Protein AF-A0A9W7FCL6-F1 (afdb_monomer)

Mean predicted aligned error: 4.55 Å

InterPro domains:
  IPR019356 Menorin-like domain [PF10223] (1-180)
  IPR019356 Menorin-like domain [PTHR21184] (1-180)

Radius of gyration: 18.17 Å; Cα contacts (8 Å, |Δi|>4): 374; chains: 1; bounding box: 42×35×47 Å

Solvent-accessible surface area (backbone atoms only — not comparable to full-atom values): 12523 Å² total; per-residue (Å²): 86,49,60,81,91,46,81,72,47,93,51,51,64,70,59,51,53,54,48,42,58,74,75,40,52,70,51,66,46,76,46,78,51,71,50,63,86,55,49,56,62,50,53,61,50,43,73,79,53,73,64,52,101,66,20,58,45,31,50,27,35,26,34,36,47,24,27,40,27,68,94,43,82,33,57,26,61,46,68,62,50,50,56,52,51,67,72,45,80,84,23,54,25,38,28,49,24,45,31,60,34,85,63,39,44,69,50,83,61,15,44,71,48,63,69,56,42,50,55,52,51,51,52,37,60,78,62,44,36,76,82,59,34,64,41,44,30,40,42,41,51,41,91,44,43,73,81,33,49,81,53,54,46,51,47,58,75,72,36,73,88,36,30,41,35,31,28,52,59,90,89,51,75,37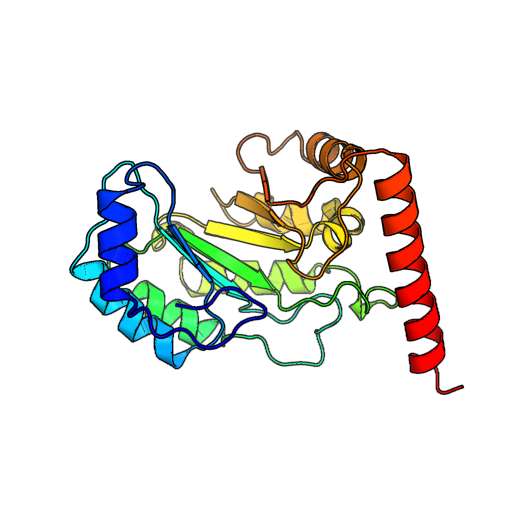,39,41,62,65,58,54,52,51,51,50,62,76,45,50,95,46,67,90,33,63,47,77,56,58,53,62,35,95,41,70,68,58,8,52,52,36,53,51,49,50,53,48,48,16,51,52,44,45,50,56,72,70,71,112

pLDDT: mean 91.9, std 8.4, range [44.5, 98.81]

Structure (mmCIF, N/CA/C/O backbone):
data_AF-A0A9W7FCL6-F1
#
_entry.id   AF-A0A9W7FCL6-F1
#
loop_
_atom_site.group_PDB
_atom_site.id
_atom_site.type_symbol
_atom_site.label_atom_id
_atom_site.label_alt_id
_atom_site.label_comp_id
_atom_site.label_asym_id
_atom_site.label_entity_id
_atom_site.label_seq_id
_atom_site.pdbx_PDB_ins_code
_atom_site.Cartn_x
_atom_site.Cartn_y
_atom_site.Cartn_z
_atom_site.occupancy
_atom_site.B_iso_or_equiv
_atom_site.auth_seq_id
_atom_site.auth_comp_id
_atom_site.auth_asym_id
_atom_site.auth_atom_id
_atom_site.pdbx_PDB_model_num
ATOM 1 N N . MET A 1 1 ? 11.161 -3.085 18.218 1.00 80.88 1 MET A N 1
ATOM 2 C CA . MET A 1 1 ? 10.602 -2.263 17.113 1.00 80.88 1 MET A CA 1
ATOM 3 C C . MET A 1 1 ? 11.733 -1.787 16.214 1.00 80.88 1 MET A C 1
ATOM 5 O O . MET A 1 1 ? 12.432 -0.854 16.594 1.00 80.88 1 MET A O 1
ATOM 9 N N . ALA A 1 2 ? 11.980 -2.457 15.090 1.00 76.88 2 ALA A N 1
ATOM 10 C CA . ALA A 1 2 ? 13.090 -2.130 14.193 1.00 76.88 2 ALA A CA 1
ATOM 11 C C . ALA A 1 2 ? 12.580 -1.455 12.910 1.00 76.88 2 ALA A C 1
ATOM 13 O O . ALA A 1 2 ? 11.464 -1.730 12.475 1.00 76.88 2 ALA A O 1
ATOM 14 N N . HIS A 1 3 ? 13.385 -0.569 12.321 1.00 68.69 3 HIS A N 1
ATOM 15 C CA . HIS A 1 3 ? 13.098 0.016 11.012 1.00 68.69 3 HIS A CA 1
ATOM 16 C C . HIS A 1 3 ? 14.005 -0.640 9.964 1.00 68.69 3 HIS A C 1
ATOM 18 O O . HIS A 1 3 ? 15.222 -0.691 10.185 1.00 68.69 3 HIS A O 1
ATOM 24 N N . PRO A 1 4 ? 13.471 -1.084 8.812 1.00 63.12 4 PRO A N 1
ATOM 25 C CA . PRO A 1 4 ? 14.286 -1.656 7.750 1.00 63.12 4 PRO A CA 1
ATOM 26 C C . PRO A 1 4 ? 15.488 -0.764 7.379 1.00 63.12 4 PRO A C 1
ATOM 28 O O . PRO A 1 4 ? 15.356 0.463 7.334 1.00 63.12 4 PRO A O 1
ATOM 31 N N . PRO A 1 5 ? 16.672 -1.347 7.112 1.00 70.50 5 PRO A N 1
ATOM 32 C CA . PRO A 1 5 ? 16.951 -2.783 6.998 1.00 70.50 5 PRO A CA 1
ATOM 33 C C . PRO A 1 5 ? 17.238 -3.492 8.337 1.00 70.50 5 PRO A C 1
ATOM 35 O O . PRO A 1 5 ? 17.515 -4.690 8.336 1.00 70.50 5 PRO A O 1
ATOM 38 N N . ILE A 1 6 ? 17.199 -2.781 9.468 1.00 77.81 6 ILE A N 1
ATOM 39 C CA . ILE A 1 6 ? 17.416 -3.369 10.795 1.00 77.81 6 ILE A CA 1
ATOM 40 C C . ILE A 1 6 ? 16.205 -4.246 11.135 1.00 77.81 6 ILE A C 1
ATOM 42 O O . ILE A 1 6 ? 15.064 -3.821 10.954 1.00 77.81 6 ILE A O 1
ATOM 46 N N . ARG A 1 7 ? 16.451 -5.471 11.613 1.00 76.75 7 ARG A N 1
ATOM 47 C CA . ARG A 1 7 ? 15.395 -6.446 11.948 1.00 76.75 7 ARG A CA 1
ATOM 48 C C . ARG A 1 7 ? 15.155 -6.585 13.449 1.00 76.75 7 ARG A C 1
ATOM 50 O O . ARG A 1 7 ? 14.033 -6.865 13.851 1.00 76.75 7 ARG A O 1
ATOM 57 N N . ASP A 1 8 ? 16.165 -6.275 14.257 1.00 77.94 8 ASP A N 1
ATOM 58 C CA . ASP A 1 8 ? 16.115 -6.433 15.708 1.00 77.94 8 ASP A CA 1
ATOM 59 C C . ASP A 1 8 ? 16.193 -5.085 16.422 1.00 77.94 8 ASP A C 1
ATOM 61 O O . ASP A 1 8 ? 16.865 -4.148 15.990 1.00 77.94 8 ASP A O 1
ATOM 65 N N . SER A 1 9 ? 15.465 -4.969 17.526 1.00 81.38 9 SER A N 1
ATOM 66 C CA . SER A 1 9 ? 15.479 -3.790 18.384 1.00 81.38 9 SER A CA 1
ATOM 67 C C . SER A 1 9 ? 15.009 -4.190 19.767 1.00 81.38 9 SER A C 1
ATOM 69 O O . SER A 1 9 ? 13.960 -4.821 19.903 1.00 81.38 9 SER A O 1
ATOM 71 N N . GLU A 1 10 ? 15.763 -3.773 20.780 1.00 85.19 10 GLU A N 1
ATOM 72 C CA . GLU A 1 10 ? 15.436 -4.024 22.183 1.00 85.19 10 GLU A CA 1
ATOM 73 C C . GLU A 1 10 ? 14.226 -3.213 22.662 1.00 85.19 10 GLU A C 1
ATOM 75 O O . GLU A 1 10 ? 13.720 -3.487 23.741 1.00 85.19 10 GLU A O 1
ATOM 80 N N . LEU A 1 11 ? 13.725 -2.252 21.867 1.00 86.38 11 LEU A N 1
ATOM 81 C CA . LEU A 1 11 ? 12.556 -1.446 22.218 1.00 86.38 11 LEU A CA 1
ATOM 82 C C . LEU A 1 11 ? 11.270 -2.291 22.133 1.00 86.38 11 LEU A C 1
ATOM 84 O O . LEU A 1 11 ? 10.832 -2.615 21.011 1.00 86.38 11 LEU A O 1
ATOM 88 N N . PRO A 1 12 ? 10.617 -2.605 23.270 1.00 89.88 12 PRO A N 1
ATOM 89 C CA . PRO A 1 12 ? 9.360 -3.338 23.278 1.00 89.88 12 PRO A CA 1
ATOM 90 C C . PRO A 1 12 ? 8.253 -2.526 22.604 1.00 89.88 12 PRO A C 1
ATOM 92 O O . PRO A 1 12 ? 8.206 -1.298 22.697 1.00 89.88 12 PRO A O 1
ATOM 95 N N . PHE A 1 13 ? 7.311 -3.211 21.953 1.00 91.06 13 PHE A N 1
ATOM 96 C CA . PHE A 1 13 ? 6.211 -2.539 21.257 1.00 91.06 13 PHE A CA 1
ATOM 97 C C . PHE A 1 13 ? 5.359 -1.668 22.195 1.00 91.06 13 PHE A C 1
ATOM 99 O O . PHE A 1 13 ? 4.996 -0.552 21.842 1.00 91.06 13 PHE A O 1
ATOM 106 N N . SER A 1 14 ? 5.096 -2.126 23.419 1.00 91.00 14 SER A N 1
ATOM 107 C CA . SER A 1 14 ? 4.334 -1.364 24.416 1.00 91.00 14 SER A CA 1
ATOM 108 C C . SER A 1 14 ? 5.016 -0.054 24.827 1.00 91.00 14 SER A C 1
ATOM 110 O O . SER A 1 14 ? 4.343 0.963 24.984 1.00 91.00 14 SER A O 1
ATOM 112 N N . GLU A 1 15 ? 6.342 -0.047 24.981 1.00 90.62 15 GLU A N 1
ATOM 113 C CA . GLU A 1 15 ? 7.106 1.168 25.290 1.00 90.62 15 GLU A CA 1
ATOM 114 C C . GLU A 1 15 ? 7.138 2.126 24.106 1.00 90.62 15 GLU A C 1
ATOM 116 O O . GLU A 1 15 ? 6.967 3.333 24.280 1.00 90.62 15 GLU A O 1
ATOM 121 N N . PHE A 1 16 ? 7.280 1.585 22.897 1.00 90.94 16 PHE A N 1
ATOM 122 C CA . PHE A 1 16 ? 7.183 2.367 21.675 1.00 90.94 16 PHE A CA 1
ATOM 123 C C . PHE A 1 16 ? 5.832 3.093 21.572 1.00 90.94 16 PHE A C 1
ATOM 125 O O . PHE A 1 16 ? 5.814 4.308 21.384 1.00 90.94 16 PHE A O 1
ATOM 132 N N . ILE A 1 17 ? 4.710 2.396 21.791 1.00 90.50 17 ILE A N 1
ATOM 133 C CA . ILE A 1 17 ? 3.373 3.012 21.754 1.00 90.50 17 ILE A CA 1
ATOM 134 C C . ILE A 1 17 ? 3.221 4.111 22.815 1.00 90.50 17 ILE A C 1
ATOM 136 O O . ILE A 1 17 ? 2.786 5.218 22.487 1.00 90.50 17 ILE A O 1
ATOM 140 N N . LYS A 1 18 ? 3.646 3.862 24.061 1.00 88.50 18 LYS A N 1
ATOM 141 C CA . LYS A 1 18 ? 3.643 4.885 25.127 1.00 88.50 18 LYS A CA 1
ATOM 142 C C . LYS A 1 18 ? 4.470 6.118 24.748 1.00 88.50 18 LYS A C 1
ATOM 144 O O . LYS A 1 18 ? 4.071 7.255 25.012 1.00 88.50 18 LYS A O 1
ATOM 149 N N . SER A 1 19 ? 5.623 5.907 24.116 1.00 88.81 19 SER A N 1
ATOM 150 C CA . SER A 1 19 ? 6.477 6.994 23.635 1.00 88.81 19 SER A CA 1
ATOM 151 C C . SER A 1 19 ? 5.783 7.803 22.536 1.00 88.81 19 SER A C 1
ATOM 153 O O . SER A 1 19 ? 5.741 9.030 22.613 1.00 88.81 19 SER A O 1
ATOM 155 N N . CYS A 1 20 ? 5.148 7.150 21.558 1.00 88.31 20 CYS A N 1
ATOM 156 C CA . CYS A 1 20 ? 4.384 7.833 20.511 1.00 88.31 20 CYS A CA 1
ATOM 157 C C . CYS A 1 20 ? 3.247 8.690 21.085 1.00 88.31 20 CYS A C 1
ATOM 159 O O . CYS A 1 20 ? 3.106 9.852 20.705 1.00 88.31 20 CYS A O 1
ATOM 161 N N . GLN A 1 21 ? 2.482 8.155 22.040 1.00 84.06 21 GLN A N 1
ATOM 162 C CA . GLN A 1 21 ? 1.379 8.878 22.682 1.00 84.06 21 GLN A CA 1
ATOM 163 C C . GLN A 1 21 ? 1.848 10.110 23.468 1.00 84.06 21 GLN A C 1
ATOM 165 O O . GLN A 1 21 ? 1.168 11.132 23.479 1.00 84.06 21 GLN A O 1
ATOM 170 N N . SER A 1 22 ? 3.015 10.040 24.110 1.00 85.62 22 SER A N 1
ATOM 171 C CA . SER A 1 22 ? 3.545 11.149 24.915 1.00 85.62 22 SER A CA 1
ATOM 172 C C . SER A 1 22 ? 4.285 12.206 24.091 1.00 85.62 22 SER A C 1
ATOM 174 O O . SER A 1 22 ? 4.176 13.396 24.376 1.00 85.62 22 SER A O 1
ATOM 176 N N . THR A 1 23 ? 5.023 11.798 23.057 1.00 85.81 23 THR A N 1
ATOM 177 C CA . THR A 1 23 ? 5.920 12.694 22.304 1.00 85.81 23 THR A CA 1
ATOM 178 C C . THR A 1 23 ? 5.325 13.200 20.995 1.00 85.81 23 THR A C 1
ATOM 180 O O . THR A 1 23 ? 5.641 14.303 20.550 1.00 85.81 23 THR A O 1
ATOM 183 N N . THR A 1 24 ? 4.466 12.408 20.352 1.00 82.88 24 THR A N 1
ATOM 184 C CA . THR A 1 24 ? 3.934 12.692 19.012 1.00 82.88 24 THR A CA 1
ATOM 185 C C . THR A 1 24 ? 2.434 12.376 18.884 1.00 82.88 24 THR A C 1
ATOM 187 O O . THR A 1 24 ? 2.017 11.792 17.885 1.00 82.88 24 THR A O 1
ATOM 190 N N . PRO A 1 25 ? 1.570 12.842 19.813 1.00 81.38 25 PRO A N 1
ATOM 191 C CA . PRO A 1 25 ? 0.145 12.472 19.863 1.00 81.38 25 PRO A CA 1
ATOM 192 C C . PRO A 1 25 ? -0.686 12.920 18.651 1.00 81.38 25 PRO A C 1
ATOM 194 O O . PRO A 1 25 ? -1.846 12.547 18.527 1.00 81.38 25 PRO A O 1
ATOM 197 N N . ARG A 1 26 ? -0.123 13.758 17.772 1.00 83.88 26 ARG A N 1
ATOM 198 C CA . ARG A 1 26 ? -0.770 14.242 16.541 1.00 83.88 26 ARG A CA 1
ATOM 199 C C . ARG A 1 26 ? -0.265 13.559 15.270 1.00 83.88 26 ARG A C 1
ATOM 201 O O . ARG A 1 26 ? -0.751 13.877 14.194 1.00 83.88 26 ARG A O 1
ATOM 208 N N . LYS A 1 27 ? 0.750 12.694 15.362 1.00 87.25 27 LYS A N 1
ATOM 209 C CA . LYS A 1 27 ? 1.271 11.969 14.199 1.00 87.25 27 LYS A CA 1
ATOM 210 C C . LYS A 1 27 ? 0.556 10.638 14.078 1.00 87.25 27 LYS A C 1
ATOM 212 O O . LYS A 1 27 ? 0.456 9.927 15.071 1.00 87.25 27 LYS A O 1
ATOM 217 N N . HIS A 1 28 ? 0.117 10.287 12.875 1.00 90.75 28 HIS A N 1
ATOM 218 C CA . HIS A 1 28 ? -0.395 8.949 12.599 1.00 90.75 28 HIS A CA 1
ATOM 219 C C . HIS A 1 28 ? 0.653 7.880 12.902 1.00 90.75 28 HIS A C 1
ATOM 221 O O . HIS A 1 28 ? 1.855 8.100 12.736 1.00 90.75 28 HIS A O 1
ATOM 227 N N . LEU A 1 29 ? 0.181 6.720 13.346 1.00 91.81 29 LEU A N 1
ATOM 228 C CA . LEU A 1 29 ? 1.018 5.568 13.625 1.00 91.81 29 LEU A CA 1
ATOM 229 C C . LEU A 1 29 ? 0.862 4.556 12.495 1.00 91.81 29 LEU A C 1
ATOM 231 O O . LEU A 1 29 ? -0.217 4.002 12.326 1.00 91.81 29 LEU A O 1
ATOM 235 N N . LYS A 1 30 ? 1.936 4.277 11.759 1.00 92.75 30 LYS A N 1
ATOM 236 C CA . LYS A 1 30 ? 1.957 3.215 10.750 1.00 92.75 30 LYS A CA 1
ATOM 237 C C . LYS A 1 30 ? 2.778 2.036 11.260 1.00 92.75 30 LYS A C 1
ATOM 239 O O . LYS A 1 30 ? 3.957 2.190 11.569 1.00 92.75 30 LYS A O 1
ATOM 244 N N . LEU A 1 31 ? 2.140 0.877 11.375 1.00 94.62 31 LEU A N 1
ATOM 245 C CA . LEU A 1 31 ? 2.757 -0.374 11.807 1.00 94.62 31 LEU A CA 1
ATOM 246 C C . LEU A 1 31 ? 2.993 -1.248 10.584 1.00 94.62 31 LEU A C 1
ATOM 248 O O . LEU A 1 31 ? 2.045 -1.792 10.032 1.00 94.62 31 LEU A O 1
ATOM 252 N N . ASP A 1 32 ? 4.246 -1.339 10.148 1.00 94.44 32 ASP A N 1
ATOM 253 C CA . ASP A 1 32 ? 4.652 -2.128 8.985 1.00 94.44 32 ASP A CA 1
ATOM 254 C C . ASP A 1 32 ? 5.010 -3.561 9.400 1.00 94.44 32 ASP A C 1
ATOM 256 O O . ASP A 1 32 ? 6.107 -3.834 9.892 1.00 94.44 32 ASP A O 1
ATOM 260 N N . PHE A 1 33 ? 4.055 -4.476 9.252 1.00 95.62 33 PHE A N 1
ATOM 261 C CA . PHE A 1 33 ? 4.213 -5.878 9.612 1.00 95.62 33 PHE A CA 1
ATOM 262 C C . PHE A 1 33 ? 4.959 -6.636 8.519 1.00 95.62 33 PHE A C 1
ATOM 264 O O . PHE A 1 33 ? 4.545 -6.676 7.361 1.00 95.62 33 PHE A O 1
ATOM 271 N N . LYS A 1 34 ? 6.058 -7.279 8.918 1.00 92.06 34 LYS A N 1
ATOM 272 C CA . LYS A 1 34 ? 6.840 -8.179 8.059 1.00 92.06 34 LYS A CA 1
ATOM 273 C C . LYS A 1 34 ? 6.721 -9.651 8.449 1.00 92.06 34 LYS A C 1
ATOM 275 O O . LYS A 1 34 ? 7.228 -10.512 7.742 1.00 92.06 34 LYS A O 1
ATOM 280 N N . GLU A 1 35 ? 6.060 -9.932 9.570 1.00 92.44 35 GLU A N 1
ATOM 281 C CA . GLU A 1 35 ? 5.884 -11.276 10.109 1.00 92.44 35 GLU A CA 1
ATOM 282 C C . GLU A 1 35 ? 4.474 -11.408 10.681 1.00 92.44 35 GLU A C 1
ATOM 284 O O . GLU A 1 35 ? 4.041 -10.621 11.520 1.00 92.44 35 GLU A O 1
ATOM 289 N N . LEU A 1 36 ? 3.740 -12.417 10.226 1.00 94.75 36 LEU A N 1
ATOM 290 C CA . LEU A 1 36 ? 2.355 -12.621 10.635 1.00 94.75 36 LEU A CA 1
ATOM 291 C C . LEU A 1 36 ? 2.180 -12.943 12.140 1.00 94.75 36 LEU A C 1
ATOM 293 O O . LEU A 1 36 ? 1.260 -12.392 12.749 1.00 94.75 36 LEU A O 1
ATOM 297 N N . PRO A 1 37 ? 3.050 -13.748 12.795 1.00 95.50 37 PRO A N 1
ATOM 298 C CA . PRO A 1 37 ? 2.871 -14.104 14.207 1.00 95.50 37 PRO A CA 1
ATOM 299 C C . PRO A 1 37 ? 2.894 -12.921 15.184 1.00 95.50 37 PRO A C 1
ATOM 301 O O . PRO A 1 37 ? 2.401 -13.053 16.304 1.00 95.50 37 PRO A O 1
ATOM 304 N N . VAL A 1 38 ? 3.447 -11.768 14.788 1.00 94.44 38 VAL A N 1
ATOM 305 C CA . VAL A 1 38 ? 3.506 -10.577 15.652 1.00 94.44 38 VAL A CA 1
ATOM 306 C C . VAL A 1 38 ? 2.276 -9.675 15.532 1.00 94.44 38 VAL A C 1
ATOM 308 O O . VAL A 1 38 ? 2.071 -8.826 16.399 1.00 94.44 38 VAL A O 1
ATOM 311 N N . VAL A 1 39 ? 1.423 -9.876 14.519 1.00 95.94 39 VAL A N 1
ATOM 312 C CA . VAL A 1 39 ? 0.250 -9.022 14.266 1.00 95.94 39 VAL A CA 1
ATOM 313 C C . VAL A 1 39 ? -0.720 -9.073 15.444 1.00 95.94 39 VAL A C 1
ATOM 315 O O . VAL A 1 39 ? -1.001 -8.047 16.059 1.00 95.94 39 VAL A O 1
ATOM 318 N N . GLU A 1 40 ? -1.189 -10.264 15.822 1.00 96.38 40 GLU A N 1
ATOM 319 C CA . GLU A 1 40 ? -2.161 -10.413 16.911 1.00 96.38 40 GLU A CA 1
ATOM 320 C C . GLU A 1 40 ? -1.633 -9.912 18.275 1.00 96.38 40 GLU A C 1
ATOM 322 O O . GLU A 1 40 ? -2.351 -9.161 18.944 1.00 96.38 40 GLU A O 1
ATOM 327 N N . PRO A 1 41 ? -0.395 -10.241 18.704 1.00 95.12 41 PRO A N 1
ATOM 328 C CA . PRO A 1 41 ? 0.203 -9.643 19.897 1.00 95.12 41 PRO A CA 1
ATOM 329 C C . PRO A 1 41 ? 0.224 -8.108 19.878 1.00 95.12 41 PRO A C 1
ATOM 331 O O . PRO A 1 41 ? -0.117 -7.481 20.884 1.00 95.12 41 PRO A O 1
ATOM 334 N N . CYS A 1 42 ? 0.575 -7.490 18.746 1.00 94.88 42 CYS A N 1
ATOM 335 C CA . CYS A 1 42 ? 0.560 -6.035 18.602 1.00 94.88 42 CYS A CA 1
ATOM 336 C C . CYS A 1 42 ? -0.859 -5.463 18.729 1.00 94.88 42 CYS A C 1
ATOM 338 O O . CYS A 1 42 ? -1.053 -4.4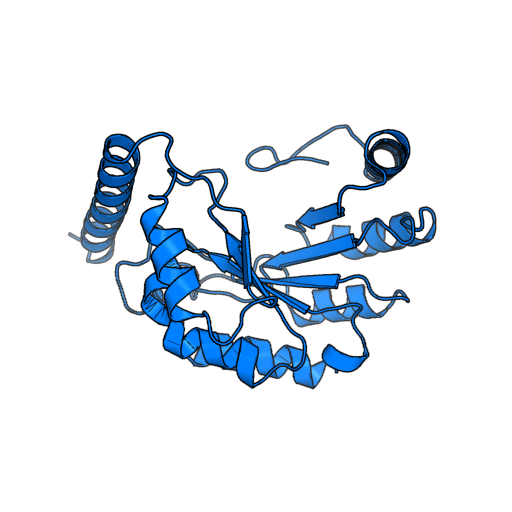93 19.462 1.00 94.88 42 CYS A O 1
ATOM 340 N N . LEU A 1 43 ? -1.863 -6.077 18.097 1.00 94.44 43 LEU A N 1
ATOM 341 C CA . LEU A 1 43 ? -3.256 -5.626 18.208 1.00 94.44 43 LEU A CA 1
ATOM 342 C C . LEU A 1 43 ? -3.782 -5.718 19.647 1.00 94.44 43 LEU A C 1
ATOM 344 O O . LEU A 1 43 ? -4.395 -4.768 20.131 1.00 94.44 43 LEU A O 1
ATOM 348 N N . LYS A 1 44 ? -3.468 -6.797 20.379 1.00 93.62 44 LYS A N 1
ATOM 349 C CA . LYS A 1 44 ? -3.809 -6.925 21.810 1.00 93.62 44 LYS A CA 1
ATOM 350 C C . LYS A 1 44 ? -3.188 -5.817 22.657 1.00 93.62 44 LYS A C 1
ATOM 352 O O . LYS A 1 44 ? -3.817 -5.324 23.590 1.00 93.62 44 LYS A O 1
ATOM 357 N N . ILE A 1 45 ? -1.955 -5.419 22.348 1.00 92.69 45 ILE A N 1
ATOM 358 C CA . ILE A 1 45 ? -1.306 -4.302 23.037 1.00 92.69 45 ILE A CA 1
ATOM 359 C C . ILE A 1 45 ? -2.034 -2.998 22.707 1.00 92.69 45 ILE A C 1
ATOM 361 O O . ILE A 1 45 ? -2.388 -2.283 23.638 1.00 92.69 45 ILE A O 1
ATOM 365 N N . LEU A 1 46 ? -2.331 -2.716 21.434 1.00 91.31 46 LEU A N 1
ATOM 366 C CA . LEU A 1 46 ? -3.025 -1.490 21.014 1.00 91.31 46 LEU A CA 1
ATOM 367 C C . LEU A 1 46 ? -4.387 -1.298 21.693 1.00 91.31 46 LEU A C 1
ATOM 369 O O . LEU A 1 46 ? -4.734 -0.167 22.017 1.00 91.31 46 LEU A O 1
ATOM 373 N N . GLN A 1 47 ? -5.118 -2.377 21.990 1.00 88.56 47 GLN A N 1
ATOM 374 C CA . GLN A 1 47 ? -6.380 -2.305 22.745 1.00 88.56 47 GLN A CA 1
ATOM 375 C C . GLN A 1 47 ? -6.217 -1.660 24.135 1.00 88.56 47 GLN A C 1
ATOM 377 O O . GLN A 1 47 ? -7.138 -1.023 24.635 1.00 88.56 47 GLN A O 1
ATOM 382 N N . ASN A 1 48 ? -5.035 -1.777 24.748 1.00 87.25 48 ASN A N 1
ATOM 383 C CA . ASN A 1 48 ? -4.725 -1.157 26.040 1.00 87.25 48 ASN A CA 1
ATOM 384 C C . ASN A 1 48 ? -4.191 0.281 25.914 1.00 87.25 48 ASN A C 1
ATOM 386 O O . ASN A 1 48 ? -3.995 0.953 26.925 1.00 87.25 48 ASN A O 1
ATOM 390 N N . TYR A 1 49 ? -3.931 0.746 24.692 1.00 82.12 49 TYR A N 1
ATOM 391 C CA . TYR A 1 49 ? -3.385 2.068 24.394 1.00 82.12 49 TYR A CA 1
ATOM 392 C C . TYR A 1 49 ? -4.199 2.704 23.263 1.00 82.12 49 TYR A C 1
ATOM 394 O O . TYR A 1 49 ? -3.666 2.885 22.163 1.00 82.12 49 TYR A O 1
ATOM 402 N N . PRO A 1 50 ? -5.483 3.036 23.506 1.00 73.81 50 PRO A N 1
ATOM 403 C CA . PRO A 1 50 ? -6.315 3.642 22.480 1.00 73.81 50 PRO A CA 1
ATOM 404 C C . PRO A 1 50 ? -5.633 4.911 21.971 1.00 73.81 50 PRO A C 1
ATOM 406 O O . PRO A 1 50 ? -5.157 5.745 22.750 1.00 73.81 50 PRO A O 1
ATOM 409 N N . ALA A 1 51 ? -5.517 5.020 20.651 1.00 70.69 51 ALA A N 1
ATOM 410 C CA . ALA A 1 51 ? -5.000 6.229 20.043 1.00 70.69 51 ALA A CA 1
ATOM 411 C C . ALA A 1 51 ? -5.956 7.392 20.344 1.00 70.69 51 ALA A C 1
ATOM 413 O O . ALA A 1 51 ? -7.159 7.190 20.504 1.00 70.69 51 ALA A O 1
ATOM 414 N N . SER A 1 52 ? -5.426 8.613 20.451 1.00 70.44 52 SER A N 1
ATOM 415 C CA . SER A 1 52 ? -6.301 9.786 20.560 1.00 70.44 52 SER A CA 1
ATOM 416 C C . SER A 1 52 ? -7.146 9.928 19.292 1.00 70.44 52 SER A C 1
ATOM 418 O O . SER A 1 52 ? -6.695 9.518 18.222 1.00 70.44 52 SER A O 1
ATOM 420 N N . ASP A 1 53 ? -8.290 10.612 19.366 1.00 69.19 53 ASP A N 1
ATOM 421 C CA . ASP A 1 53 ? -9.162 10.877 18.204 1.00 69.19 53 ASP A CA 1
ATOM 422 C C . ASP A 1 53 ? -8.432 11.540 17.016 1.00 69.19 53 ASP A C 1
ATOM 424 O O . ASP A 1 53 ? -8.923 11.557 15.892 1.00 69.19 53 ASP A O 1
ATOM 428 N N . LYS A 1 54 ? -7.243 12.110 17.256 1.00 73.38 54 LYS A N 1
ATOM 429 C CA . LYS A 1 54 ? -6.409 12.800 16.262 1.00 73.38 54 LYS A CA 1
ATOM 430 C C . LYS A 1 54 ? -5.260 11.944 15.715 1.00 73.38 54 LYS A C 1
ATOM 432 O O . LYS A 1 54 ? -4.498 12.427 14.882 1.00 73.38 54 LYS A O 1
ATOM 437 N N . GLN A 1 55 ? -5.101 10.705 16.179 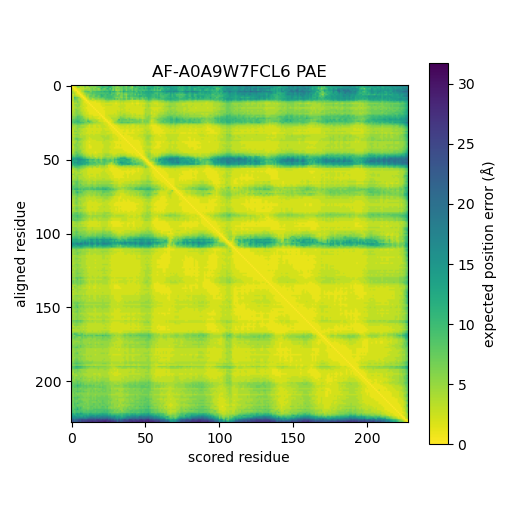1.00 85.44 55 GLN A N 1
ATOM 438 C CA . GLN A 1 55 ? -4.021 9.796 15.798 1.00 85.44 55 GLN A CA 1
ATOM 439 C C . GLN A 1 55 ? -4.593 8.518 15.175 1.00 85.44 55 GLN A C 1
ATOM 441 O O . GLN A 1 55 ? -4.833 7.526 15.849 1.00 85.44 55 GLN A O 1
ATOM 446 N N . GLY A 1 56 ? -4.769 8.521 13.854 1.00 88.62 56 GLY A N 1
ATOM 447 C CA . GLY A 1 56 ? -5.057 7.290 13.108 1.00 88.62 56 GLY A CA 1
ATOM 448 C C . GLY A 1 56 ? -3.932 6.251 13.231 1.00 88.62 56 GLY A C 1
ATOM 449 O O . GLY A 1 56 ? -2.749 6.607 13.186 1.00 88.62 56 GLY A O 1
ATOM 450 N N . VAL A 1 57 ? -4.311 4.978 13.364 1.00 93.56 57 VAL A N 1
ATOM 451 C CA . VAL A 1 57 ? -3.406 3.820 13.324 1.00 93.56 57 VAL A CA 1
ATOM 452 C C . VAL A 1 57 ? -3.606 3.093 11.996 1.00 93.56 57 VAL A C 1
ATOM 454 O O . VAL A 1 57 ? -4.734 2.769 11.636 1.00 93.56 57 VAL A O 1
ATOM 457 N N . TYR A 1 58 ? -2.508 2.840 11.292 1.00 96.31 58 TYR A N 1
ATOM 458 C CA . TYR A 1 58 ? -2.453 2.168 10.001 1.00 96.31 58 TYR A CA 1
ATOM 459 C C . TYR A 1 58 ? -1.752 0.824 10.183 1.00 96.31 58 TYR A C 1
ATOM 461 O O . TYR A 1 58 ? -0.592 0.779 10.602 1.00 96.31 58 TYR A O 1
ATOM 469 N N . LEU A 1 59 ? -2.440 -0.267 9.863 1.00 97.69 59 LEU A N 1
ATOM 470 C CA . LEU A 1 59 ? -1.872 -1.612 9.847 1.00 97.69 59 LEU A CA 1
ATOM 471 C C . LEU A 1 59 ? -1.385 -1.892 8.429 1.00 97.69 59 LEU A C 1
ATOM 473 O O . LEU A 1 59 ? -2.190 -2.141 7.535 1.00 97.69 59 LEU A O 1
ATOM 477 N N . ASN A 1 60 ? -0.076 -1.780 8.220 1.00 97.94 60 ASN A N 1
ATOM 478 C CA . ASN A 1 60 ? 0.548 -1.931 6.916 1.00 97.94 60 ASN A CA 1
ATOM 479 C C . ASN A 1 60 ? 1.143 -3.323 6.741 1.00 97.94 60 ASN A C 1
ATOM 481 O O . ASN A 1 60 ? 1.896 -3.773 7.602 1.00 97.94 60 ASN A O 1
ATOM 485 N N . ALA A 1 61 ? 0.843 -3.981 5.627 1.00 97.81 61 ALA A N 1
ATOM 486 C CA . ALA A 1 61 ? 1.474 -5.244 5.266 1.00 97.81 61 ALA A CA 1
ATOM 487 C C . ALA A 1 61 ? 1.429 -5.478 3.754 1.00 97.81 61 ALA A C 1
ATOM 489 O O . ALA A 1 61 ? 0.455 -5.135 3.084 1.00 97.81 61 ALA A O 1
ATOM 490 N N . ASP A 1 62 ? 2.471 -6.130 3.242 1.00 97.31 62 ASP A N 1
ATOM 491 C CA . ASP A 1 62 ? 2.514 -6.625 1.868 1.00 97.31 62 ASP A CA 1
ATOM 492 C C . ASP A 1 62 ? 1.840 -8.003 1.823 1.00 97.31 62 ASP A C 1
ATOM 494 O O . ASP A 1 62 ? 2.475 -9.026 2.109 1.00 97.31 62 ASP A O 1
ATOM 498 N N . ILE A 1 63 ? 0.539 -8.014 1.525 1.00 98.12 63 ILE A N 1
ATOM 499 C CA . ILE A 1 63 ? -0.329 -9.194 1.665 1.00 98.12 63 ILE A CA 1
ATOM 500 C C . ILE A 1 63 ? -0.542 -9.973 0.365 1.00 98.12 63 ILE A C 1
ATOM 502 O O . ILE A 1 63 ? -0.964 -11.128 0.390 1.00 98.12 63 ILE A O 1
ATOM 506 N N . LEU A 1 64 ? -0.220 -9.362 -0.774 1.00 97.62 64 LEU A N 1
ATOM 507 C CA . LEU A 1 64 ? -0.281 -9.993 -2.088 1.00 97.62 64 LEU A CA 1
ATOM 508 C C . LEU A 1 64 ? 1.097 -9.981 -2.756 1.00 97.62 64 LEU A C 1
ATOM 510 O O . LEU A 1 64 ? 1.889 -9.064 -2.532 1.00 97.62 64 LEU A O 1
ATOM 514 N N . PRO A 1 65 ? 1.434 -10.985 -3.578 1.00 95.44 65 PRO A N 1
ATOM 515 C CA . PRO A 1 65 ? 2.604 -10.902 -4.437 1.00 95.44 65 PRO A CA 1
ATOM 516 C C . PRO A 1 65 ? 2.352 -9.880 -5.552 1.00 95.44 65 PRO A C 1
ATOM 518 O O . PRO A 1 65 ? 1.255 -9.810 -6.091 1.00 95.44 65 PRO A O 1
ATOM 521 N N . GLY A 1 66 ? 3.370 -9.109 -5.921 1.00 94.44 66 GLY A N 1
ATOM 522 C CA . GLY A 1 66 ? 3.238 -8.071 -6.938 1.00 94.44 66 GLY A CA 1
ATOM 523 C C . GLY A 1 66 ? 4.435 -7.966 -7.879 1.00 94.44 66 GLY A C 1
ATOM 524 O O . GLY A 1 66 ? 5.261 -8.887 -7.984 1.00 94.44 66 GLY A O 1
ATOM 525 N N . PRO A 1 67 ? 4.538 -6.842 -8.601 1.00 94.81 67 PRO A N 1
ATOM 526 C CA . PRO A 1 67 ? 5.583 -6.588 -9.585 1.00 94.81 67 PRO A CA 1
ATOM 527 C C . PRO A 1 67 ? 7.010 -6.927 -9.126 1.00 94.81 67 PRO A C 1
ATOM 529 O O . PRO A 1 67 ? 7.490 -6.491 -8.086 1.00 94.81 67 PRO A O 1
ATOM 532 N N . GLY A 1 68 ? 7.732 -7.723 -9.913 1.00 90.38 68 GLY A N 1
ATOM 533 C CA . GLY A 1 68 ? 9.094 -8.185 -9.630 1.00 90.38 68 GLY A CA 1
ATOM 534 C C . GLY A 1 68 ? 9.192 -9.354 -8.636 1.00 90.38 68 GLY A C 1
ATOM 535 O O . GLY A 1 68 ? 10.258 -9.971 -8.535 1.00 90.38 68 GLY A O 1
ATOM 536 N N . CYS A 1 69 ? 8.092 -9.703 -7.962 1.00 90.88 69 CYS A N 1
ATOM 537 C CA . CYS A 1 69 ? 8.024 -10.725 -6.912 1.00 90.88 69 CYS A CA 1
ATOM 538 C C . CYS A 1 69 ? 6.882 -11.741 -7.089 1.00 90.88 69 CYS A C 1
ATOM 540 O O . CYS A 1 69 ? 6.719 -12.597 -6.231 1.00 90.88 69 CYS A O 1
ATOM 542 N N . ARG A 1 70 ? 6.151 -11.742 -8.213 1.00 87.81 70 ARG A N 1
ATOM 543 C CA . ARG A 1 70 ? 5.018 -12.666 -8.466 1.00 87.81 70 ARG A CA 1
ATOM 544 C C . ARG A 1 70 ? 5.308 -14.168 -8.335 1.00 87.81 70 ARG A C 1
ATOM 546 O O . ARG A 1 70 ? 4.384 -14.960 -8.233 1.00 87.81 70 ARG A O 1
ATOM 553 N N . GLY A 1 71 ? 6.576 -14.580 -8.387 1.00 85.00 71 GLY A N 1
ATOM 554 C CA . GLY A 1 71 ? 6.989 -15.974 -8.164 1.00 85.00 71 GLY A CA 1
ATOM 555 C C . GLY A 1 71 ? 7.294 -16.322 -6.703 1.00 85.00 71 GLY A C 1
ATOM 556 O O . GLY A 1 71 ? 7.694 -17.450 -6.431 1.00 85.00 71 GLY A O 1
ATOM 557 N N . SER A 1 72 ? 7.158 -15.362 -5.792 1.00 87.31 72 SER A N 1
ATOM 558 C CA . SER A 1 72 ? 7.442 -15.498 -4.367 1.00 87.31 72 SER A CA 1
ATOM 559 C C . SER A 1 72 ? 6.154 -15.322 -3.559 1.00 87.31 72 SER A C 1
ATOM 561 O O . SER A 1 72 ? 5.280 -14.566 -3.984 1.00 87.31 72 SER A O 1
ATOM 563 N N . PRO A 1 73 ? 6.037 -15.956 -2.380 1.00 88.44 73 PRO A N 1
ATOM 564 C CA . PRO A 1 73 ? 4.953 -15.661 -1.451 1.00 88.44 73 PRO A CA 1
ATOM 565 C C . PRO A 1 73 ? 4.907 -14.174 -1.066 1.00 88.44 73 PRO A C 1
ATOM 567 O O . PRO A 1 73 ? 5.930 -13.475 -1.071 1.00 88.44 73 PRO A O 1
ATOM 570 N N . ALA A 1 74 ? 3.715 -13.705 -0.698 1.00 90.50 74 ALA A N 1
ATOM 571 C CA . ALA A 1 74 ? 3.558 -12.432 -0.007 1.00 90.50 74 ALA A CA 1
ATOM 572 C C . ALA A 1 74 ? 4.291 -12.451 1.346 1.00 90.50 74 ALA A C 1
ATOM 574 O O . ALA A 1 74 ? 4.614 -13.514 1.881 1.00 90.50 74 ALA A O 1
ATOM 575 N N . THR A 1 75 ? 4.558 -11.269 1.899 1.00 91.44 75 THR A N 1
ATOM 576 C CA . THR A 1 75 ? 5.242 -11.140 3.194 1.00 91.44 75 THR A CA 1
ATOM 577 C C . THR A 1 75 ? 4.359 -11.649 4.334 1.00 91.44 75 THR A C 1
ATOM 579 O O . THR A 1 75 ? 4.835 -12.325 5.246 1.00 91.44 75 THR A O 1
ATOM 582 N N . CYS A 1 76 ? 3.061 -11.362 4.261 1.00 94.88 76 CYS A N 1
ATOM 583 C CA . CYS A 1 76 ? 2.041 -11.905 5.148 1.00 94.88 76 CYS A CA 1
ATOM 584 C C . CYS A 1 76 ? 0.957 -12.585 4.306 1.00 94.88 76 CYS A C 1
ATOM 586 O O . CYS A 1 76 ? 0.589 -12.061 3.258 1.00 94.88 76 CYS A O 1
ATOM 588 N N . ASP A 1 77 ? 0.428 -13.729 4.751 1.00 96.50 77 ASP A N 1
ATOM 589 C CA . ASP A 1 77 ? -0.747 -14.318 4.099 1.00 96.50 77 ASP A CA 1
ATOM 590 C C . ASP A 1 77 ? -1.943 -13.367 4.234 1.00 96.50 77 ASP A C 1
ATOM 592 O O . ASP A 1 77 ? -2.278 -12.939 5.342 1.00 96.50 77 ASP A O 1
ATOM 596 N N . ALA A 1 78 ? -2.582 -13.034 3.111 1.00 97.88 78 ALA A N 1
ATOM 597 C CA . ALA A 1 78 ? -3.664 -12.059 3.079 1.00 97.88 78 ALA A CA 1
ATOM 598 C C . ALA A 1 78 ? -4.844 -12.439 3.972 1.00 97.88 78 ALA A C 1
ATOM 600 O O . ALA A 1 78 ? -5.322 -11.618 4.755 1.00 97.88 78 ALA A O 1
ATOM 601 N N . ARG A 1 79 ? -5.316 -13.685 3.876 1.00 98.06 79 ARG A N 1
ATOM 602 C CA . ARG A 1 79 ? -6.530 -14.109 4.576 1.00 98.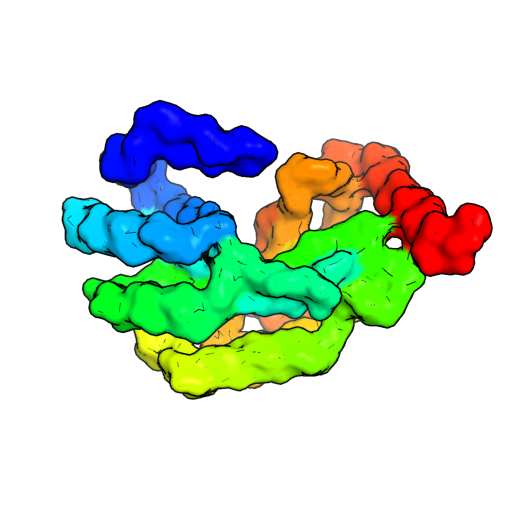06 79 ARG A CA 1
ATOM 603 C C . ARG A 1 79 ? -6.277 -14.222 6.067 1.00 98.06 79 ARG A C 1
ATOM 605 O O . ARG A 1 79 ? -7.127 -13.828 6.859 1.00 98.06 79 ARG A O 1
ATOM 612 N N . GLU A 1 80 ? -5.129 -14.750 6.472 1.00 98.12 80 GLU A N 1
ATOM 613 C CA . GLU A 1 80 ? -4.772 -14.814 7.886 1.00 98.12 80 GLU A CA 1
ATOM 614 C C . GLU A 1 80 ? -4.537 -13.422 8.481 1.00 98.12 80 GLU A C 1
ATOM 616 O O . GLU A 1 80 ? -5.038 -13.146 9.573 1.00 98.12 80 GLU A O 1
ATOM 621 N N . PHE A 1 81 ? -3.861 -12.522 7.757 1.00 98.44 81 PHE A N 1
ATOM 622 C CA . PHE A 1 81 ? -3.665 -11.136 8.187 1.00 98.44 81 PHE A CA 1
ATOM 623 C C . PHE A 1 81 ? -5.005 -10.426 8.415 1.00 98.44 81 PHE A C 1
ATOM 625 O O . PHE A 1 81 ? -5.255 -9.934 9.517 1.00 98.44 81 PHE A O 1
ATOM 632 N N . LEU A 1 82 ? -5.902 -10.447 7.421 1.00 98.50 82 LEU A N 1
ATOM 633 C CA . LEU A 1 82 ? -7.217 -9.807 7.517 1.00 98.50 82 LEU A CA 1
ATOM 634 C C . LEU A 1 82 ? -8.071 -10.433 8.629 1.00 98.50 82 LEU A C 1
ATOM 636 O O . LEU A 1 82 ? -8.621 -9.705 9.455 1.00 98.50 82 LEU A O 1
ATOM 640 N N . ARG A 1 83 ? -8.102 -11.770 8.753 1.00 98.31 83 ARG A N 1
ATOM 641 C CA . ARG A 1 83 ? -8.796 -12.444 9.869 1.00 98.31 83 ARG A CA 1
ATOM 642 C C . ARG A 1 83 ? -8.279 -12.000 11.229 1.00 98.31 83 ARG A C 1
ATOM 644 O O . ARG A 1 83 ? -9.067 -11.896 12.161 1.00 98.31 83 ARG A O 1
ATOM 651 N N . ILE A 1 84 ? -6.975 -11.780 11.385 1.00 98.12 84 ILE A N 1
ATOM 652 C CA . ILE A 1 84 ? -6.412 -11.292 12.647 1.00 98.12 84 ILE A CA 1
ATOM 653 C C . ILE A 1 84 ? -6.829 -9.840 12.896 1.00 98.12 84 ILE A C 1
ATOM 655 O O . ILE A 1 84 ? -7.277 -9.533 14.000 1.00 98.12 84 ILE A O 1
ATOM 659 N N . CYS A 1 85 ? -6.709 -8.966 11.895 1.00 97.56 85 CYS A N 1
ATOM 660 C CA . CYS A 1 85 ? -7.064 -7.552 12.012 1.00 97.56 85 CYS A CA 1
ATOM 661 C C . CYS A 1 85 ? -8.533 -7.349 12.396 1.00 97.56 85 CYS A C 1
ATOM 663 O O . CYS A 1 85 ? -8.826 -6.580 13.310 1.00 97.56 85 CYS A O 1
ATOM 665 N N . LEU A 1 86 ? -9.445 -8.083 11.757 1.00 97.19 86 LEU A N 1
ATOM 666 C CA . LEU A 1 86 ? -10.888 -7.919 11.937 1.00 97.19 86 LEU A CA 1
ATOM 667 C C . LEU A 1 86 ? -11.420 -8.446 13.282 1.00 97.19 86 LEU A C 1
ATOM 669 O O . LEU A 1 86 ? -12.519 -8.070 13.688 1.00 97.19 86 LEU A O 1
ATOM 673 N N . LYS A 1 87 ? -10.643 -9.256 14.022 1.00 95.81 87 LYS A N 1
ATOM 674 C CA . LYS A 1 87 ? -11.015 -9.730 15.374 1.00 95.81 87 LYS A CA 1
ATOM 675 C C . LYS A 1 87 ? -11.142 -8.603 16.400 1.00 95.81 87 LYS A C 1
ATOM 677 O O . LYS A 1 87 ? -11.824 -8.782 17.407 1.00 95.81 87 LYS A O 1
ATOM 682 N N . TYR A 1 88 ? -10.442 -7.488 16.197 1.00 91.06 88 TYR A N 1
ATOM 683 C CA . TYR A 1 88 ? -10.311 -6.424 17.190 1.00 91.06 88 TYR A CA 1
ATOM 684 C C . TYR 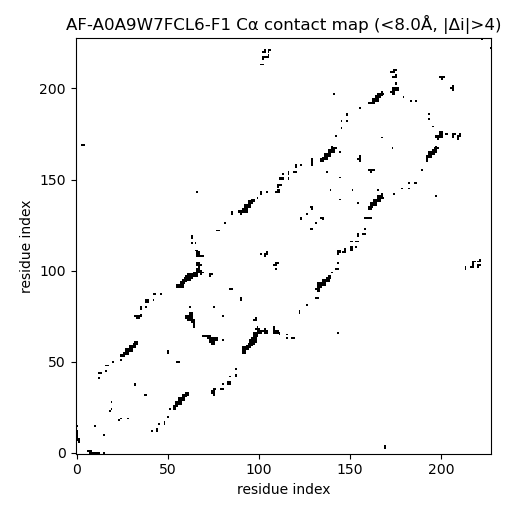A 1 88 ? -11.024 -5.167 16.699 1.00 91.06 88 TYR A C 1
ATOM 686 O O . TYR A 1 88 ? -10.652 -4.601 15.674 1.00 91.06 88 TYR A O 1
ATOM 694 N N . LYS A 1 89 ? -12.050 -4.730 17.438 1.00 90.62 89 LYS A N 1
ATOM 695 C CA . LYS A 1 89 ? -12.861 -3.554 17.101 1.00 90.62 89 LYS A CA 1
ATOM 696 C C . LYS A 1 89 ? -12.546 -2.358 18.021 1.00 90.62 89 LYS A C 1
ATOM 698 O O . LYS A 1 89 ? -12.243 -2.582 19.193 1.00 90.62 89 LYS A O 1
ATOM 703 N N . PRO A 1 90 ? -12.639 -1.106 17.526 1.00 91.38 90 PRO A N 1
ATOM 704 C CA . PRO A 1 90 ? -12.773 -0.753 16.108 1.00 91.38 90 PRO A CA 1
ATOM 705 C C . PRO A 1 90 ? -11.525 -1.182 15.320 1.00 91.38 90 PRO A C 1
ATOM 707 O O . PRO A 1 90 ? -10.414 -1.147 15.852 1.00 91.38 90 PRO A O 1
ATOM 710 N N . VAL A 1 91 ? -11.712 -1.620 14.071 1.00 93.69 91 VAL A N 1
ATOM 711 C CA . VAL A 1 91 ? -10.583 -2.027 13.222 1.00 93.69 91 VAL A CA 1
ATOM 712 C C . VAL A 1 91 ? -9.840 -0.762 12.797 1.00 93.69 91 VAL A C 1
ATOM 714 O O . VAL A 1 91 ? -10.480 0.166 12.299 1.00 93.69 91 VAL A O 1
ATOM 717 N N . PRO A 1 92 ? -8.512 -0.689 12.969 1.00 94.50 92 PRO A N 1
ATOM 718 C CA . PRO A 1 92 ? -7.739 0.433 12.453 1.00 94.50 92 PRO A CA 1
ATOM 719 C C . PRO A 1 92 ? -7.774 0.522 10.917 1.00 94.50 92 PRO A C 1
ATOM 721 O O . PRO A 1 92 ? -8.296 -0.359 10.236 1.00 94.50 92 PRO A O 1
ATOM 724 N N . ILE A 1 93 ? -7.168 1.572 10.362 1.00 97.12 93 ILE A N 1
ATOM 725 C CA . ILE A 1 93 ? -7.034 1.727 8.910 1.00 97.12 93 ILE A CA 1
ATOM 726 C C . ILE A 1 93 ? -6.135 0.604 8.382 1.00 97.12 93 ILE A C 1
ATOM 728 O O . ILE A 1 93 ? -5.044 0.367 8.912 1.00 97.12 93 ILE A O 1
ATOM 732 N N . LEU A 1 94 ? -6.573 -0.085 7.333 1.00 98.56 94 LEU A N 1
ATOM 733 C CA . LEU A 1 94 ? -5.795 -1.130 6.677 1.00 98.56 94 LEU A CA 1
ATOM 734 C C . LEU A 1 94 ? -4.989 -0.519 5.532 1.00 98.56 94 LEU A C 1
ATOM 736 O O . LEU A 1 94 ? -5.555 0.035 4.596 1.00 98.56 94 LEU A O 1
ATOM 740 N N . SER A 1 95 ? -3.661 -0.619 5.607 1.00 98.56 95 SER A N 1
ATOM 741 C CA . SER A 1 95 ? -2.748 -0.176 4.551 1.00 98.56 95 SER A CA 1
ATOM 742 C C . SER A 1 95 ? -2.207 -1.407 3.814 1.00 98.56 95 SER A C 1
ATOM 744 O O . SER A 1 95 ? -1.223 -2.017 4.223 1.00 98.56 95 SER A O 1
ATOM 746 N N . LEU A 1 96 ? -2.890 -1.829 2.756 1.00 98.75 96 LEU A N 1
ATOM 747 C CA . LEU A 1 96 ? -2.655 -3.109 2.091 1.00 98.75 96 LEU A CA 1
ATOM 748 C C . LEU A 1 96 ? -1.729 -2.924 0.888 1.00 98.75 96 LEU A C 1
ATOM 750 O O . LEU A 1 96 ? -2.011 -2.133 -0.010 1.00 98.75 96 LEU A O 1
ATOM 754 N N . GLY A 1 97 ? -0.603 -3.630 0.888 1.00 98.00 97 GLY A N 1
ATOM 755 C CA . GLY A 1 97 ? 0.430 -3.521 -0.135 1.00 98.00 97 GLY A CA 1
ATOM 756 C C . GLY A 1 97 ? 0.677 -4.819 -0.891 1.00 98.00 97 GLY A C 1
ATOM 757 O O . GLY A 1 97 ? 0.150 -5.889 -0.568 1.00 98.00 97 GLY A O 1
ATOM 758 N N . PHE A 1 98 ? 1.556 -4.705 -1.881 1.00 97.06 98 PHE A N 1
ATOM 759 C CA . PHE A 1 98 ? 2.068 -5.824 -2.654 1.00 97.06 98 PHE A CA 1
ATOM 760 C C . PHE A 1 98 ? 3.557 -6.021 -2.372 1.00 97.06 98 PHE A C 1
ATOM 762 O O . PHE A 1 98 ? 4.336 -5.066 -2.395 1.00 97.06 98 PHE A O 1
ATOM 769 N N . ASN A 1 99 ? 3.992 -7.269 -2.211 1.00 94.19 99 ASN A N 1
ATOM 770 C CA . ASN A 1 99 ? 5.412 -7.596 -2.185 1.00 94.19 99 ASN A CA 1
ATOM 771 C C . ASN A 1 99 ? 5.980 -7.349 -3.588 1.00 94.19 99 ASN A C 1
ATOM 773 O O . ASN A 1 99 ? 5.643 -8.081 -4.521 1.00 94.19 99 ASN A O 1
ATOM 777 N N . CYS A 1 100 ? 6.816 -6.320 -3.736 1.00 93.19 100 CYS A N 1
ATOM 778 C CA . CYS A 1 100 ? 7.343 -5.862 -5.022 1.00 93.19 100 CYS A CA 1
ATOM 779 C C . CYS A 1 100 ? 8.871 -5.744 -5.024 1.00 93.19 100 CYS A C 1
ATOM 781 O O . CYS A 1 100 ? 9.510 -5.626 -3.981 1.00 93.19 100 CYS A O 1
ATOM 783 N N . HIS A 1 101 ? 9.474 -5.702 -6.216 1.00 89.94 101 HIS A N 1
ATOM 784 C CA . HIS A 1 101 ? 10.911 -5.483 -6.372 1.00 89.94 101 HIS A CA 1
ATOM 785 C C . HIS A 1 101 ? 11.243 -4.625 -7.601 1.00 89.94 101 HIS A C 1
ATOM 787 O O . HIS A 1 101 ? 11.320 -5.116 -8.729 1.00 89.94 101 HIS A O 1
ATOM 793 N N . VAL A 1 102 ? 11.565 -3.350 -7.364 1.00 87.00 102 VAL A N 1
ATOM 794 C CA . VAL A 1 102 ? 11.803 -2.320 -8.401 1.00 87.00 102 VAL A CA 1
ATOM 795 C C . VAL A 1 102 ? 12.943 -2.625 -9.379 1.00 87.00 102 VAL A C 1
ATOM 797 O O . VAL A 1 102 ? 12.943 -2.165 -10.515 1.00 87.00 102 VAL A O 1
ATOM 800 N N . ALA A 1 103 ? 13.926 -3.425 -8.966 1.00 82.88 103 ALA A N 1
ATOM 801 C CA . ALA A 1 103 ? 15.037 -3.851 -9.825 1.00 82.88 103 ALA A CA 1
ATOM 802 C C . ALA A 1 103 ? 14.729 -5.126 -10.643 1.00 82.88 103 ALA A C 1
ATOM 804 O O . ALA A 1 103 ? 15.639 -5.774 -11.166 1.00 82.88 103 ALA A O 1
ATOM 805 N N . ARG A 1 104 ? 13.452 -5.521 -10.721 1.00 81.75 104 ARG A N 1
ATOM 806 C CA . ARG A 1 104 ? 12.955 -6.651 -11.520 1.00 81.75 104 ARG A CA 1
ATOM 807 C C . ARG A 1 104 ? 11.785 -6.242 -12.422 1.00 81.75 104 ARG A C 1
ATOM 809 O O . ARG A 1 104 ? 10.956 -7.079 -12.767 1.00 81.75 104 ARG A O 1
ATOM 816 N N . THR A 1 105 ? 11.734 -4.974 -12.827 1.00 78.62 105 THR A N 1
ATOM 817 C CA . THR A 1 105 ? 10.643 -4.408 -13.637 1.00 78.62 105 THR A CA 1
ATOM 818 C C . THR A 1 105 ? 10.858 -4.552 -15.154 1.00 78.62 105 THR A C 1
ATOM 820 O O . THR A 1 105 ? 10.132 -3.989 -15.959 1.00 78.62 105 THR A O 1
ATOM 823 N N . TYR A 1 106 ? 11.869 -5.315 -15.582 1.00 73.81 106 TYR A N 1
ATOM 824 C CA . TYR A 1 106 ? 12.323 -5.412 -16.979 1.00 73.81 106 TYR A CA 1
ATOM 825 C C . TYR A 1 106 ? 11.571 -6.427 -17.864 1.00 73.81 106 TYR A C 1
ATOM 827 O O . TYR A 1 106 ? 11.968 -6.661 -19.012 1.00 73.81 106 TYR A O 1
ATOM 835 N N . ASN A 1 107 ? 10.547 -7.093 -17.334 1.00 73.62 107 ASN A N 1
ATOM 836 C CA . ASN A 1 107 ? 9.723 -8.078 -18.038 1.00 73.62 107 ASN A CA 1
ATOM 837 C C . ASN A 1 107 ? 8.243 -7.886 -17.669 1.00 73.62 107 ASN A C 1
ATOM 839 O O . ASN A 1 107 ? 7.929 -7.037 -16.842 1.00 73.62 107 ASN A O 1
ATOM 843 N N . PHE A 1 108 ? 7.340 -8.689 -18.244 1.00 69.25 108 PHE A N 1
ATOM 844 C CA . PHE A 1 108 ? 5.903 -8.575 -17.962 1.00 69.25 108 PHE A CA 1
ATOM 845 C C . PHE A 1 108 ? 5.579 -8.713 -16.467 1.00 69.25 108 PHE A C 1
ATOM 847 O O . PHE A 1 108 ? 4.736 -7.996 -15.953 1.00 69.25 108 PHE A O 1
ATOM 854 N N . LYS A 1 109 ? 6.321 -9.534 -15.710 1.00 78.69 109 LYS A N 1
ATOM 855 C CA . LYS A 1 109 ? 6.145 -9.655 -14.252 1.00 78.69 109 LYS A CA 1
ATOM 856 C C . LYS A 1 109 ? 6.566 -8.396 -13.492 1.00 78.69 109 LYS A C 1
ATOM 858 O O . LYS A 1 109 ? 6.501 -8.416 -12.268 1.00 78.69 109 LYS A O 1
ATOM 863 N N . GLY A 1 110 ? 7.026 -7.360 -14.182 1.00 86.69 110 GLY A N 1
ATOM 864 C CA . GLY A 1 110 ? 7.568 -6.120 -13.662 1.00 86.69 110 GLY A CA 1
ATOM 865 C C . GLY A 1 110 ? 6.603 -4.941 -13.558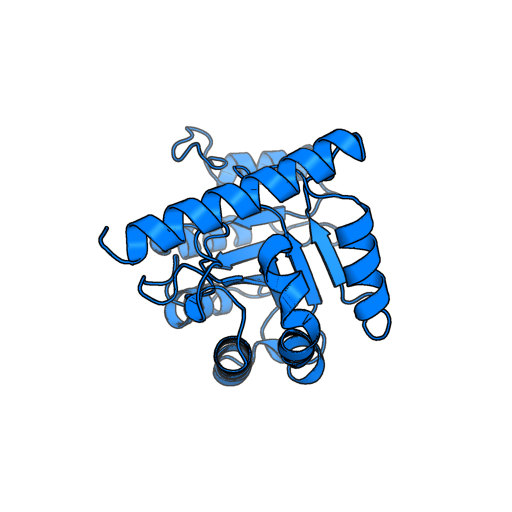 1.00 86.69 110 GLY A C 1
ATOM 866 O O . GLY A 1 110 ? 6.979 -3.961 -12.930 1.00 86.69 110 GLY A O 1
ATOM 867 N N . SER A 1 111 ? 5.410 -5.048 -14.136 1.00 92.94 111 SER A N 1
ATOM 868 C CA . SER A 1 111 ? 4.339 -4.034 -14.105 1.00 92.94 111 SER A CA 1
ATOM 869 C C . SER A 1 111 ? 3.213 -4.472 -13.189 1.00 92.94 111 SER A C 1
ATOM 871 O O . SER A 1 111 ? 3.087 -5.679 -12.988 1.00 92.94 111 SER A O 1
ATOM 873 N N . TYR A 1 112 ? 2.403 -3.552 -12.662 1.00 96.19 112 TYR A N 1
ATOM 874 C CA . TYR A 1 112 ? 1.089 -3.901 -12.106 1.00 96.19 112 TYR A CA 1
ATOM 875 C C . TYR A 1 112 ? 0.145 -4.341 -13.229 1.00 96.19 112 TYR A C 1
ATOM 877 O O . TYR A 1 112 ? 0.298 -3.930 -14.377 1.00 96.19 112 TYR A O 1
ATOM 885 N N . MET A 1 113 ? -0.790 -5.230 -12.916 1.00 95.62 113 MET A N 1
ATOM 886 C CA . MET A 1 113 ? -1.718 -5.818 -13.880 1.00 95.62 113 MET A CA 1
ATOM 887 C C . MET A 1 113 ? -3.140 -5.836 -13.329 1.00 95.62 113 MET A C 1
ATOM 889 O O . MET A 1 113 ? -3.339 -5.728 -12.119 1.00 95.62 113 MET A O 1
ATOM 893 N N . GLU A 1 114 ? -4.118 -6.015 -14.217 1.00 97.31 114 GLU A N 1
ATOM 894 C CA . GLU A 1 114 ? -5.528 -6.133 -13.832 1.00 97.31 114 GLU A CA 1
ATOM 895 C C . GLU A 1 114 ? -5.730 -7.266 -12.821 1.00 97.31 114 GLU A C 1
ATOM 897 O O . GLU A 1 114 ? -6.510 -7.133 -11.887 1.00 97.31 114 GLU A O 1
ATOM 902 N N . GLU A 1 115 ? -4.960 -8.353 -12.921 1.00 96.50 115 GLU A N 1
ATOM 903 C CA . GLU A 1 115 ? -5.015 -9.452 -11.959 1.00 96.50 115 GLU A CA 1
ATOM 904 C C . GLU A 1 115 ? -4.590 -9.038 -10.540 1.00 96.50 115 GLU A C 1
ATOM 906 O O . GLU A 1 115 ? -5.083 -9.614 -9.570 1.00 96.50 115 GLU A O 1
ATOM 911 N N . ASP A 1 116 ? -3.698 -8.051 -10.387 1.00 97.44 116 ASP A N 1
ATOM 912 C CA . ASP A 1 116 ? -3.333 -7.543 -9.059 1.00 97.44 116 ASP A CA 1
ATOM 913 C C . ASP A 1 116 ? -4.481 -6.720 -8.457 1.00 97.44 116 ASP A C 1
ATOM 915 O O . ASP A 1 116 ? -4.759 -6.825 -7.259 1.00 97.44 116 ASP A O 1
ATOM 919 N N . VAL A 1 117 ? -5.146 -5.910 -9.290 1.00 98.62 117 VAL A N 1
ATOM 920 C CA . VAL A 1 117 ? -6.323 -5.119 -8.907 1.00 98.62 117 VAL A CA 1
ATOM 921 C C . VAL A 1 117 ? -7.458 -6.054 -8.516 1.00 98.62 117 VAL A C 1
ATOM 923 O O . VAL A 1 117 ? -7.988 -5.940 -7.413 1.00 98.62 117 VAL A O 1
ATOM 926 N N . GLU A 1 118 ? -7.763 -7.035 -9.364 1.00 98.69 118 GLU A N 1
ATOM 927 C CA . GLU A 1 118 ? -8.789 -8.047 -9.126 1.00 98.69 118 GLU A CA 1
ATOM 928 C C . GLU A 1 118 ? -8.546 -8.808 -7.821 1.00 98.69 118 GLU A C 1
ATOM 930 O O . GLU A 1 118 ? -9.463 -8.969 -7.018 1.00 98.69 118 GLU A O 1
ATOM 935 N N . ALA A 1 119 ? -7.304 -9.230 -7.564 1.00 98.25 119 ALA A N 1
ATOM 936 C CA . ALA A 1 119 ? -6.958 -9.942 -6.339 1.00 98.25 119 ALA A CA 1
ATOM 937 C C . ALA A 1 119 ? -7.197 -9.090 -5.082 1.00 98.25 119 ALA A C 1
ATOM 939 O O . ALA A 1 119 ? -7.689 -9.600 -4.074 1.00 98.25 119 ALA A O 1
ATOM 940 N N . MET A 1 120 ? -6.865 -7.798 -5.129 1.00 98.56 120 MET A N 1
ATOM 941 C CA . MET A 1 120 ? -7.064 -6.892 -3.999 1.00 98.56 120 MET A CA 1
ATOM 942 C C . MET A 1 120 ? -8.547 -6.540 -3.801 1.00 98.56 120 MET A C 1
ATOM 944 O O . MET A 1 120 ? -9.022 -6.544 -2.665 1.00 98.56 120 MET A O 1
ATOM 948 N N . VAL A 1 121 ? -9.292 -6.297 -4.885 1.00 98.81 121 VAL A N 1
ATOM 949 C CA . VAL A 1 121 ? -10.746 -6.056 -4.850 1.00 98.81 121 VAL A CA 1
ATOM 950 C C . VAL A 1 121 ? -11.476 -7.280 -4.299 1.00 98.81 121 VAL A C 1
ATOM 952 O O . VAL A 1 121 ? -12.252 -7.143 -3.358 1.00 98.81 121 VAL A O 1
ATOM 955 N N . THR A 1 122 ? -11.141 -8.483 -4.779 1.00 98.75 122 THR A N 1
ATOM 956 C CA . THR A 1 122 ? -11.714 -9.747 -4.286 1.00 98.75 122 THR A CA 1
ATOM 957 C C . THR A 1 122 ? -11.516 -9.899 -2.777 1.00 98.75 122 THR A C 1
ATOM 959 O O . THR A 1 122 ? -12.428 -10.320 -2.076 1.00 98.75 122 THR A O 1
ATOM 962 N N . LEU A 1 123 ? -10.339 -9.546 -2.244 1.00 98.62 123 LEU A N 1
ATOM 963 C CA . LEU A 1 123 ? -10.103 -9.577 -0.796 1.00 98.62 123 LEU A CA 1
ATOM 964 C C . LEU A 1 123 ? -10.929 -8.532 -0.041 1.00 98.62 123 LEU A C 1
ATOM 966 O O . LEU A 1 123 ? -11.365 -8.806 1.075 1.00 98.62 123 LEU A O 1
ATOM 970 N N . CYS A 1 124 ? -11.135 -7.347 -0.620 1.00 98.75 124 CYS A N 1
ATOM 971 C CA . CYS A 1 124 ? -11.980 -6.323 -0.012 1.00 98.75 124 CYS A CA 1
ATOM 972 C C . CYS A 1 124 ? -13.436 -6.787 0.082 1.00 98.75 124 CYS A C 1
ATOM 974 O O . CYS A 1 124 ? -14.058 -6.589 1.122 1.00 98.75 124 CYS A O 1
ATOM 976 N N . GLU A 1 125 ? -13.946 -7.442 -0.961 1.00 98.62 125 GLU A N 1
ATOM 977 C CA . GLU A 1 125 ? -15.297 -8.008 -1.005 1.00 98.62 125 GLU A CA 1
ATOM 978 C C . GLU A 1 125 ? -15.440 -9.232 -0.085 1.00 98.62 125 GLU A C 1
ATOM 980 O O . GLU A 1 125 ? -16.364 -9.282 0.721 1.00 98.62 125 GLU A O 1
ATOM 985 N N . GLU A 1 126 ? -14.504 -10.192 -0.137 1.00 98.50 126 GLU A N 1
ATOM 986 C CA . GLU A 1 126 ? -14.519 -11.427 0.676 1.00 98.50 126 GLU A CA 1
ATOM 987 C C . GLU A 1 126 ? -14.585 -11.134 2.185 1.00 98.50 126 GLU A C 1
ATOM 989 O O . GLU A 1 126 ? -15.154 -11.918 2.946 1.00 98.50 126 GLU A O 1
ATOM 994 N N . PHE A 1 127 ? -13.989 -10.021 2.617 1.00 98.56 127 PHE A N 1
ATOM 995 C CA . PHE A 1 127 ? -13.895 -9.615 4.019 1.00 98.56 127 PHE A CA 1
ATOM 996 C C . PHE A 1 127 ? -14.732 -8.379 4.370 1.00 98.56 127 PHE A C 1
ATOM 998 O O . PHE A 1 127 ? -14.573 -7.859 5.474 1.00 98.56 127 PHE A O 1
ATOM 1005 N N . GLU A 1 128 ? -15.577 -7.904 3.449 1.00 98.38 128 GLU A N 1
ATOM 1006 C CA . GLU A 1 128 ? -16.453 -6.737 3.640 1.00 98.38 128 GLU A CA 1
ATOM 1007 C C . GLU A 1 128 ? -15.684 -5.508 4.174 1.00 98.38 128 GLU A C 1
ATOM 1009 O O . GLU A 1 128 ? -16.145 -4.769 5.044 1.00 98.38 128 GLU A O 1
ATOM 1014 N N . LEU A 1 129 ? -14.458 -5.285 3.680 1.00 98.50 129 LEU A N 1
ATOM 1015 C CA . LEU A 1 129 ? -13.516 -4.336 4.291 1.00 98.50 129 LEU A CA 1
ATOM 1016 C C . LEU A 1 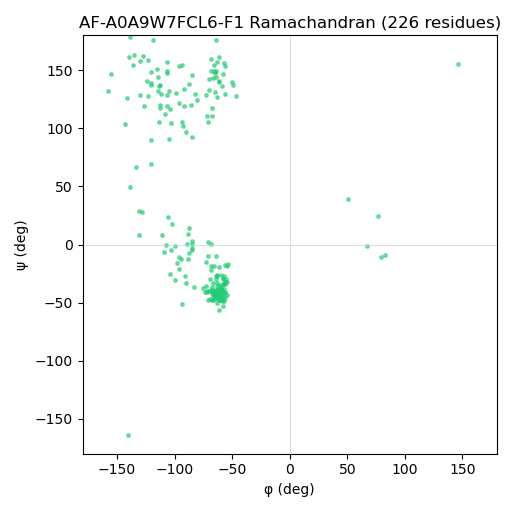129 ? -14.013 -2.888 4.280 1.00 98.50 129 LEU A C 1
ATOM 1018 O O . LEU A 1 129 ? -13.600 -2.117 5.144 1.00 98.50 129 LEU A O 1
ATOM 1022 N N . VAL A 1 130 ? -14.861 -2.518 3.318 1.00 98.06 130 VAL A N 1
ATOM 1023 C CA . VAL A 1 130 ? -15.452 -1.172 3.229 1.00 98.06 130 VAL A CA 1
ATOM 1024 C C . VAL A 1 130 ? -16.296 -0.868 4.469 1.00 98.06 130 VAL A C 1
ATOM 1026 O O . VAL A 1 130 ? -16.215 0.237 5.001 1.00 98.06 130 VAL A O 1
ATOM 1029 N N . ASP A 1 131 ? -17.034 -1.861 4.966 1.00 97.44 131 ASP A N 1
ATOM 1030 C CA . ASP A 1 131 ? -17.901 -1.725 6.138 1.00 97.44 131 ASP A CA 1
ATOM 1031 C C . ASP A 1 131 ? -17.159 -2.049 7.443 1.00 97.44 131 ASP A C 1
ATOM 1033 O O . ASP A 1 131 ? -17.419 -1.468 8.500 1.00 97.44 131 ASP A O 1
ATOM 1037 N N . GLU A 1 132 ? -16.212 -2.987 7.384 1.00 97.38 132 GLU A N 1
ATOM 1038 C CA . GLU A 1 132 ? -15.597 -3.568 8.572 1.00 97.38 132 GLU A CA 1
ATOM 1039 C C . GLU A 1 132 ? -14.324 -2.843 9.044 1.00 97.38 132 GLU A C 1
ATOM 1041 O O . GLU A 1 132 ? -13.995 -2.917 10.240 1.00 97.38 132 GLU A O 1
ATOM 1046 N N . ALA A 1 133 ? -13.589 -2.180 8.142 1.00 96.94 133 ALA A N 1
ATOM 1047 C CA . ALA A 1 133 ? -12.331 -1.492 8.439 1.00 96.94 133 ALA A CA 1
ATOM 1048 C C . ALA A 1 133 ? -12.534 -0.002 8.760 1.00 96.94 133 ALA A C 1
ATOM 1050 O O . ALA A 1 133 ? -13.444 0.647 8.260 1.00 96.94 133 ALA A O 1
ATOM 1051 N N . GLY A 1 134 ? -11.617 0.600 9.527 1.00 95.00 134 GLY A N 1
ATOM 1052 C CA . GLY A 1 134 ? -11.619 2.052 9.770 1.00 95.00 134 GLY A CA 1
ATOM 1053 C C . GLY A 1 134 ? -11.217 2.905 8.556 1.00 95.00 134 GLY A C 1
ATOM 1054 O O . GLY A 1 134 ? -11.082 4.120 8.680 1.00 95.00 134 GLY A O 1
ATOM 1055 N N . GLY A 1 135 ? -10.958 2.269 7.413 1.00 97.56 135 GLY A N 1
ATOM 1056 C CA . GLY A 1 135 ? -10.481 2.860 6.167 1.00 97.56 135 GLY A CA 1
ATOM 1057 C C . GLY A 1 135 ? -9.547 1.902 5.426 1.00 97.56 135 GLY A C 1
ATOM 1058 O O . GLY A 1 135 ? -8.908 1.043 6.042 1.00 97.56 135 GLY A O 1
ATOM 1059 N N . ILE A 1 136 ? -9.446 2.067 4.107 1.00 98.62 136 ILE A N 1
ATOM 1060 C CA . ILE A 1 136 ? -8.609 1.235 3.233 1.00 98.62 136 ILE A CA 1
ATOM 1061 C C . ILE A 1 136 ? -7.630 2.131 2.478 1.00 98.62 136 ILE A C 1
ATOM 1063 O O . ILE A 1 136 ? -8.031 3.093 1.824 1.00 98.62 136 ILE A O 1
ATOM 1067 N N . VAL A 1 137 ? -6.344 1.795 2.544 1.00 98.69 137 VAL A N 1
ATOM 1068 C CA . VAL A 1 137 ? -5.270 2.451 1.795 1.00 98.69 137 VAL A CA 1
ATOM 1069 C C . VAL A 1 137 ? -4.479 1.396 1.033 1.00 98.69 137 VAL A C 1
ATOM 1071 O O . VAL A 1 137 ? -3.850 0.537 1.644 1.00 98.69 137 VAL A O 1
ATOM 1074 N N . PHE A 1 138 ? -4.438 1.472 -0.290 1.00 98.81 138 PHE A N 1
ATOM 1075 C CA . PHE A 1 138 ? -3.574 0.619 -1.097 1.00 98.81 138 PHE A CA 1
ATOM 1076 C C . PHE A 1 138 ? -2.177 1.232 -1.211 1.00 98.81 138 PHE A C 1
ATOM 1078 O O . PHE A 1 138 ? -2.007 2.355 -1.685 1.00 98.81 138 PHE A O 1
ATOM 1085 N N . ALA A 1 139 ? -1.162 0.508 -0.740 1.00 98.38 139 ALA A N 1
ATOM 1086 C CA . ALA A 1 139 ? 0.223 0.964 -0.721 1.00 98.38 139 ALA A CA 1
ATOM 1087 C C . ALA A 1 139 ? 0.970 0.487 -1.975 1.00 98.38 139 ALA A C 1
ATOM 1089 O O . ALA A 1 139 ? 1.362 -0.678 -2.072 1.00 98.38 139 ALA A O 1
ATOM 1090 N N . LEU A 1 140 ? 1.225 1.397 -2.916 1.00 98.31 140 LEU A N 1
ATOM 1091 C CA . LEU A 1 140 ? 1.799 1.083 -4.227 1.00 98.31 140 LEU A CA 1
ATOM 1092 C C . LEU A 1 140 ? 3.194 1.691 -4.399 1.00 98.31 140 LEU A C 1
ATOM 1094 O O . LEU A 1 140 ? 3.409 2.875 -4.154 1.00 98.31 140 LEU A O 1
ATOM 1098 N N . ASN A 1 141 ? 4.163 0.904 -4.866 1.00 97.25 141 ASN A N 1
ATOM 1099 C CA . ASN A 1 141 ? 5.491 1.440 -5.171 1.00 97.25 141 ASN A CA 1
ATOM 1100 C C . ASN A 1 141 ? 5.439 2.403 -6.375 1.00 97.25 141 ASN A C 1
ATOM 1102 O O . ASN A 1 141 ? 5.142 1.969 -7.491 1.00 97.25 141 ASN A O 1
ATOM 1106 N N . LEU A 1 142 ? 5.788 3.679 -6.172 1.00 97.56 142 LEU A N 1
ATOM 1107 C CA . LEU A 1 142 ? 5.687 4.747 -7.175 1.00 97.56 142 LEU A CA 1
ATOM 1108 C C . LEU A 1 142 ? 6.497 4.454 -8.444 1.00 97.56 142 LEU A C 1
ATOM 1110 O O . LEU A 1 142 ? 6.042 4.734 -9.552 1.00 97.56 142 LEU A O 1
ATOM 1114 N N . ARG A 1 143 ? 7.703 3.883 -8.301 1.00 94.19 143 ARG A N 1
ATOM 1115 C CA . ARG A 1 143 ? 8.600 3.634 -9.444 1.00 94.19 143 ARG A CA 1
ATOM 1116 C C . ARG A 1 143 ? 8.012 2.647 -10.438 1.00 94.19 143 ARG A C 1
ATOM 1118 O O . ARG A 1 143 ? 8.390 2.680 -11.604 1.00 94.19 143 ARG A O 1
ATOM 1125 N N . ILE A 1 144 ? 7.152 1.761 -9.955 1.00 95.44 144 ILE A N 1
ATOM 1126 C CA . ILE A 1 144 ? 6.469 0.760 -10.765 1.00 95.44 144 ILE A CA 1
ATOM 1127 C C . ILE A 1 144 ? 5.116 1.315 -11.206 1.00 95.44 144 ILE A C 1
ATOM 1129 O O . ILE A 1 144 ? 4.836 1.370 -12.396 1.00 95.44 144 ILE A O 1
ATOM 1133 N N . ALA A 1 145 ? 4.331 1.811 -10.248 1.00 97.00 145 ALA A N 1
ATOM 1134 C CA . ALA A 1 145 ? 2.949 2.220 -10.452 1.00 97.00 145 ALA A CA 1
ATOM 1135 C C . ALA A 1 145 ? 2.772 3.300 -11.522 1.00 97.00 145 ALA A C 1
ATOM 1137 O O . ALA A 1 145 ? 1.795 3.259 -12.262 1.00 97.00 145 ALA A O 1
ATOM 1138 N N . ARG A 1 146 ? 3.735 4.223 -11.660 1.00 95.56 146 ARG A N 1
ATOM 1139 C CA . ARG A 1 146 ? 3.680 5.305 -12.657 1.00 95.56 146 ARG A CA 1
ATOM 1140 C C . ARG A 1 146 ? 3.521 4.835 -14.110 1.00 95.56 146 ARG A C 1
ATOM 1142 O O . ARG A 1 146 ? 3.220 5.655 -14.966 1.00 95.56 146 ARG A O 1
ATOM 1149 N N . TYR A 1 147 ? 3.801 3.566 -14.404 1.00 94.44 147 TYR A N 1
ATOM 1150 C CA . TYR A 1 147 ? 3.674 3.005 -15.751 1.00 94.44 147 TYR A CA 1
ATOM 1151 C C . TYR A 1 147 ? 2.326 2.320 -15.997 1.00 94.44 147 TYR A C 1
ATOM 1153 O O . TYR A 1 147 ? 2.000 2.050 -17.147 1.00 94.44 147 TYR A O 1
ATOM 1161 N N . ASP A 1 148 ? 1.549 2.073 -14.940 1.00 95.88 148 ASP A N 1
ATOM 1162 C CA . ASP A 1 148 ? 0.349 1.234 -14.969 1.00 95.88 148 ASP A CA 1
ATOM 1163 C C . ASP A 1 148 ? -0.844 1.944 -14.290 1.00 95.88 148 ASP A C 1
ATOM 1165 O O . ASP A 1 148 ? -1.716 1.303 -13.706 1.00 95.88 148 ASP A O 1
ATOM 1169 N N . LEU A 1 149 ? -0.883 3.284 -14.323 1.00 97.56 149 LEU A N 1
ATOM 1170 C CA . LEU A 1 149 ? -1.888 4.077 -13.601 1.00 97.56 149 LEU A CA 1
ATOM 1171 C C . LEU A 1 149 ? -3.321 3.776 -14.046 1.00 97.56 149 LEU A C 1
ATOM 1173 O O . LEU A 1 149 ? -4.188 3.654 -13.190 1.00 97.56 149 LEU A O 1
ATOM 1177 N N . GLU A 1 150 ? -3.560 3.584 -15.345 1.00 97.00 150 GLU A N 1
ATOM 1178 C CA . GLU A 1 150 ? -4.889 3.238 -15.875 1.00 97.00 150 GLU A CA 1
ATOM 1179 C C . GLU A 1 150 ? -5.433 1.925 -15.299 1.00 97.00 150 GLU A C 1
ATOM 1181 O O . GLU A 1 150 ? -6.614 1.833 -14.987 1.00 97.00 150 GLU A O 1
ATOM 1186 N N . VAL A 1 151 ? -4.567 0.930 -15.083 1.00 97.00 151 VAL A N 1
ATOM 1187 C CA . VAL A 1 151 ? -4.941 -0.314 -14.394 1.00 97.00 151 VAL A CA 1
ATOM 1188 C C . VAL A 1 151 ? -5.253 -0.016 -12.927 1.00 97.00 151 VAL A C 1
ATOM 1190 O O . VAL A 1 151 ? -6.280 -0.422 -12.392 1.00 97.00 151 VAL A O 1
ATOM 1193 N N . LEU A 1 152 ? -4.380 0.742 -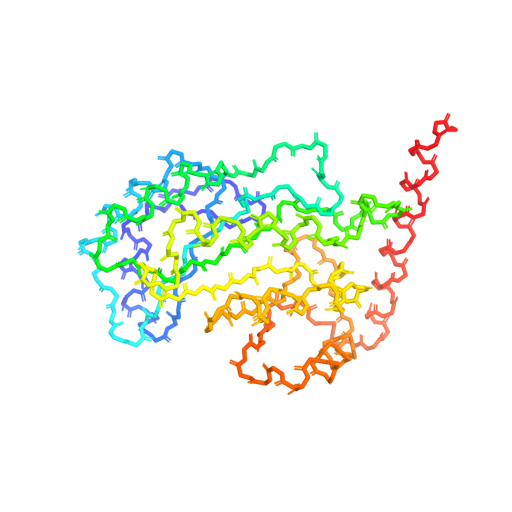12.264 1.00 98.06 152 LEU A N 1
ATOM 1194 C CA . LEU A 1 152 ? -4.484 1.019 -10.832 1.00 98.06 152 LEU A CA 1
ATOM 1195 C C . LEU A 1 152 ? -5.683 1.905 -10.455 1.00 98.06 152 LEU A C 1
ATOM 1197 O O . LEU A 1 152 ? -6.138 1.819 -9.312 1.00 98.06 152 LEU A O 1
ATOM 1201 N N . LYS A 1 153 ? -6.240 2.688 -11.392 1.00 98.31 153 LYS A N 1
ATOM 1202 C CA . LYS A 1 153 ? -7.529 3.386 -11.218 1.00 98.31 153 LYS A CA 1
ATOM 1203 C C . LYS A 1 153 ? -8.653 2.422 -10.839 1.00 98.31 153 LYS A C 1
ATOM 1205 O O . LYS A 1 153 ? -9.475 2.763 -9.992 1.00 98.31 153 LYS A O 1
ATOM 1210 N N . GLY A 1 154 ? -8.599 1.174 -11.314 1.00 98.44 154 GLY A N 1
ATOM 1211 C CA . GLY A 1 154 ? -9.558 0.132 -10.953 1.00 98.44 154 GLY A CA 1
ATOM 1212 C C . GLY A 1 154 ? -9.688 -0.104 -9.442 1.00 98.44 154 GLY A C 1
ATOM 1213 O O . GLY A 1 154 ? -10.777 -0.420 -8.975 1.00 98.44 154 GLY A O 1
ATOM 1214 N N . LEU A 1 155 ? -8.635 0.121 -8.643 1.00 98.62 155 LEU A N 1
ATOM 1215 C CA . LEU A 1 155 ? -8.739 0.058 -7.177 1.00 98.62 155 LEU A CA 1
ATOM 1216 C C . LEU A 1 155 ? -9.630 1.177 -6.615 1.00 98.62 155 LEU A C 1
ATOM 1218 O O . LEU A 1 155 ? -10.437 0.935 -5.718 1.00 98.62 155 LEU A O 1
ATOM 1222 N N . LEU A 1 156 ? -9.482 2.396 -7.139 1.00 98.50 156 LEU A N 1
ATOM 1223 C CA . LEU A 1 156 ? -10.229 3.578 -6.702 1.00 98.50 156 LEU A CA 1
ATOM 1224 C C . LEU A 1 156 ? -11.690 3.524 -7.150 1.00 98.50 156 LEU A C 1
ATOM 1226 O O . LEU A 1 156 ? -12.566 3.959 -6.398 1.00 98.50 156 LEU A O 1
ATOM 1230 N N . ASP A 1 157 ? -11.931 2.981 -8.341 1.00 98.31 157 ASP A N 1
ATOM 1231 C CA . ASP A 1 157 ? -13.261 2.852 -8.933 1.00 98.31 157 ASP A CA 1
ATOM 1232 C C . ASP A 1 157 ? -14.084 1.736 -8.291 1.00 98.31 157 ASP A C 1
ATOM 1234 O O . ASP A 1 157 ? -15.294 1.875 -8.117 1.00 98.31 157 ASP A O 1
ATOM 1238 N N . ARG A 1 158 ? -13.437 0.618 -7.940 1.00 98.56 158 ARG A N 1
ATOM 1239 C CA . ARG A 1 158 ? -14.126 -0.599 -7.486 1.00 98.56 158 ARG A CA 1
ATOM 1240 C C . ARG A 1 158 ? -14.210 -0.727 -5.969 1.00 98.56 158 ARG A C 1
ATOM 1242 O O . ARG A 1 158 ? -15.071 -1.452 -5.485 1.00 98.56 158 ARG A O 1
ATOM 1249 N N . VAL A 1 159 ? -13.346 -0.044 -5.216 1.00 98.56 159 VAL A N 1
ATOM 1250 C CA . VAL A 1 159 ? -13.373 -0.064 -3.745 1.00 98.56 159 VAL A CA 1
ATOM 1251 C C . VAL A 1 159 ? -13.755 1.315 -3.225 1.00 98.56 159 VAL A C 1
ATOM 1253 O O . VAL A 1 159 ? -12.958 2.259 -3.253 1.00 98.56 159 VAL A O 1
ATOM 1256 N N . GLU A 1 160 ? -14.993 1.426 -2.748 1.00 97.75 160 GLU A N 1
ATOM 1257 C CA . GLU A 1 160 ? -15.558 2.679 -2.252 1.00 97.75 160 GLU A CA 1
ATOM 1258 C C . GLU A 1 160 ? -14.733 3.248 -1.089 1.00 97.75 160 GLU A C 1
ATOM 1260 O O . GLU A 1 160 ? -14.278 2.530 -0.200 1.00 97.75 160 GLU A O 1
ATOM 1265 N N . GLY A 1 161 ? -14.502 4.564 -1.118 1.00 97.06 161 GLY A N 1
ATOM 1266 C CA . GLY A 1 161 ? -13.815 5.286 -0.044 1.00 97.06 161 GLY A CA 1
ATOM 1267 C C . GLY A 1 161 ? -12.332 4.944 0.139 1.00 97.06 161 GLY A C 1
ATOM 1268 O O . GLY A 1 161 ? -11.680 5.550 0.992 1.00 97.06 161 GLY A O 1
ATOM 1269 N N . CYS A 1 162 ? -11.770 4.021 -0.650 1.00 98.56 162 CYS A N 1
ATOM 1270 C CA . CYS A 1 162 ? -10.363 3.650 -0.536 1.00 98.56 162 CYS A CA 1
ATOM 1271 C C . CYS A 1 162 ? -9.438 4.798 -0.968 1.00 98.56 162 CYS A C 1
ATOM 1273 O O . CYS A 1 162 ? -9.835 5.697 -1.715 1.00 98.56 162 CYS A O 1
ATOM 1275 N N . GLN A 1 163 ? -8.187 4.750 -0.526 1.00 98.56 163 GLN A N 1
ATOM 1276 C CA . GLN A 1 163 ? -7.135 5.678 -0.931 1.00 98.56 163 GLN A CA 1
ATOM 1277 C C . GLN A 1 163 ? -5.952 4.914 -1.523 1.00 98.56 163 GLN A C 1
ATOM 1279 O O . GLN A 1 163 ? -5.753 3.737 -1.226 1.00 98.56 163 GLN A O 1
ATOM 1284 N N . ILE A 1 164 ? -5.122 5.591 -2.311 1.00 98.75 164 ILE A N 1
ATOM 1285 C CA . ILE A 1 164 ? -3.825 5.080 -2.755 1.00 98.75 164 ILE A CA 1
ATOM 1286 C C . ILE A 1 164 ? -2.713 5.902 -2.106 1.00 98.75 164 ILE A C 1
ATOM 1288 O O . ILE A 1 164 ? -2.695 7.129 -2.180 1.00 98.75 164 ILE A O 1
ATOM 1292 N N . LEU A 1 165 ? -1.750 5.207 -1.503 1.00 98.38 165 LEU A N 1
ATOM 1293 C CA . LEU A 1 165 ? -0.490 5.781 -1.047 1.00 98.38 165 LEU A CA 1
ATOM 1294 C C . LEU A 1 165 ? 0.641 5.289 -1.950 1.00 98.38 165 LEU A C 1
ATOM 1296 O O . LEU A 1 165 ? 1.021 4.115 -1.902 1.00 98.38 165 LEU A O 1
ATOM 1300 N N . PHE A 1 166 ? 1.230 6.199 -2.717 1.00 98.44 166 PHE A N 1
ATOM 1301 C CA . PHE A 1 166 ? 2.434 5.925 -3.489 1.00 98.44 166 PHE A CA 1
ATOM 1302 C C . PHE A 1 166 ? 3.680 6.050 -2.618 1.00 98.44 166 PHE A C 1
ATOM 1304 O O . PHE A 1 166 ? 3.872 7.064 -1.949 1.00 98.44 166 PHE A O 1
ATOM 1311 N N . TRP A 1 167 ? 4.557 5.049 -2.638 1.00 97.31 167 TRP A N 1
ATOM 1312 C CA . TRP A 1 167 ? 5.761 5.030 -1.805 1.00 97.31 167 TRP A CA 1
ATOM 1313 C C . TRP A 1 167 ? 7.038 4.715 -2.589 1.00 97.31 167 TRP A C 1
ATOM 1315 O O . TRP A 1 167 ? 6.994 4.089 -3.651 1.00 97.31 167 TRP A O 1
ATOM 1325 N N . THR A 1 168 ? 8.196 5.110 -2.051 1.00 95.06 168 THR A N 1
ATOM 1326 C CA . THR A 1 168 ? 9.506 4.595 -2.492 1.00 95.06 168 THR A CA 1
ATOM 1327 C C . THR A 1 168 ? 10.248 3.930 -1.340 1.00 95.06 168 THR A C 1
ATOM 1329 O O . THR A 1 168 ? 10.213 4.385 -0.197 1.00 95.06 168 THR A O 1
ATOM 1332 N N . GLY A 1 169 ? 10.895 2.798 -1.616 1.00 89.62 169 GLY A N 1
ATOM 1333 C CA . GLY A 1 169 ? 11.521 1.980 -0.580 1.00 89.62 169 GLY A CA 1
ATOM 1334 C C . GLY A 1 169 ? 12.696 2.669 0.117 1.00 89.62 169 GLY A C 1
ATOM 1335 O O . GLY A 1 169 ? 13.411 3.492 -0.455 1.00 89.62 169 GLY A O 1
ATOM 1336 N N . THR A 1 170 ? 12.980 2.278 1.363 1.00 84.62 170 THR A N 1
ATOM 1337 C CA . THR A 1 170 ? 14.108 2.843 2.126 1.00 84.62 170 THR A CA 1
ATOM 1338 C C . THR A 1 170 ? 15.459 2.613 1.439 1.00 84.62 170 THR A C 1
ATOM 1340 O O . THR A 1 170 ? 16.322 3.486 1.494 1.00 84.62 170 THR A O 1
ATOM 1343 N N . GLY A 1 171 ? 15.648 1.475 0.771 1.00 85.69 171 GLY A N 1
ATOM 1344 C CA . GLY A 1 171 ? 16.862 1.181 0.002 1.00 85.69 171 GLY A CA 1
ATOM 1345 C C . GLY A 1 171 ? 16.857 1.729 -1.427 1.00 85.69 171 GLY A C 1
ATOM 1346 O O . GLY A 1 171 ? 17.836 1.548 -2.146 1.00 85.69 171 GLY A O 1
ATOM 1347 N N . GLU A 1 172 ? 15.767 2.361 -1.864 1.00 90.12 172 GLU A N 1
ATOM 1348 C CA . GLU A 1 172 ? 15.655 2.883 -3.222 1.00 90.12 172 GLU A CA 1
ATOM 1349 C C . GLU A 1 172 ? 16.283 4.280 -3.332 1.00 90.12 172 GLU A C 1
ATOM 1351 O O . GLU A 1 172 ? 16.188 5.079 -2.391 1.00 90.12 172 GLU A O 1
ATOM 1356 N N . PRO A 1 173 ? 16.898 4.611 -4.484 1.00 92.56 173 PRO A N 1
ATOM 1357 C CA . PRO A 1 173 ? 17.283 5.980 -4.797 1.00 92.56 173 PRO A CA 1
ATOM 1358 C C . PRO A 1 173 ? 16.077 6.927 -4.753 1.00 92.56 173 PRO A C 1
ATOM 1360 O O . PRO A 1 173 ? 14.937 6.508 -4.974 1.00 92.56 173 PRO A O 1
ATOM 1363 N N . SER A 1 174 ? 16.327 8.215 -4.538 1.00 94.94 174 SER A N 1
ATOM 1364 C CA . SER A 1 174 ? 15.298 9.256 -4.602 1.00 94.94 174 SER A CA 1
ATOM 1365 C C . SER A 1 174 ? 14.733 9.413 -6.028 1.00 94.94 174 SER A C 1
ATOM 1367 O O . SER A 1 174 ? 15.424 9.138 -7.016 1.00 94.94 174 SER A O 1
ATOM 1369 N N . VAL A 1 175 ? 13.458 9.794 -6.144 1.00 95.62 175 VAL A N 1
ATOM 1370 C CA . VAL A 1 175 ? 12.751 10.052 -7.413 1.00 95.62 175 VAL A CA 1
ATOM 1371 C C . VAL A 1 175 ? 12.760 11.540 -7.758 1.00 95.62 175 VAL A C 1
ATOM 1373 O O . VAL A 1 175 ? 12.832 12.395 -6.877 1.00 95.62 175 VAL A O 1
ATOM 1376 N N . LEU A 1 176 ? 12.663 11.856 -9.049 1.00 95.94 176 LEU A N 1
ATOM 1377 C CA . LEU A 1 176 ? 12.403 13.221 -9.517 1.00 95.94 176 LEU A CA 1
ATOM 1378 C C . LEU A 1 176 ? 11.047 13.715 -8.994 1.00 95.94 176 LEU A C 1
ATOM 1380 O O . LEU A 1 176 ? 10.080 12.951 -8.994 1.00 95.94 176 LEU A O 1
ATOM 1384 N N . LYS A 1 177 ? 10.961 14.990 -8.589 1.00 95.75 177 LYS A N 1
ATOM 1385 C CA . LYS A 1 177 ? 9.689 15.588 -8.146 1.00 95.75 177 LYS A CA 1
ATOM 1386 C C . LYS A 1 177 ? 8.653 15.567 -9.268 1.00 95.75 177 LYS A C 1
ATOM 1388 O O . LYS A 1 177 ? 7.493 15.285 -9.000 1.00 95.75 177 LYS A O 1
ATOM 1393 N N . GLU A 1 178 ? 9.109 15.738 -10.504 1.00 96.50 178 GLU A N 1
ATOM 1394 C CA . GLU A 1 178 ? 8.282 15.701 -11.707 1.00 96.50 178 GLU A CA 1
ATOM 1395 C C . GLU A 1 178 ? 7.534 14.372 -11.857 1.00 96.50 178 GLU A C 1
ATOM 1397 O O . GLU A 1 178 ? 6.429 14.356 -12.370 1.00 96.50 178 GLU A O 1
ATOM 1402 N N . ILE A 1 179 ? 8.084 13.261 -11.354 1.00 96.69 179 ILE A N 1
ATOM 1403 C CA . ILE A 1 179 ? 7.386 11.967 -11.374 1.00 96.69 179 ILE A CA 1
ATOM 1404 C C . ILE A 1 179 ? 6.161 12.010 -10.462 1.00 96.69 179 ILE A C 1
ATOM 1406 O O . ILE A 1 179 ? 5.121 11.473 -10.813 1.00 96.69 179 ILE A O 1
ATOM 1410 N N . VAL A 1 180 ? 6.284 12.629 -9.287 1.00 97.56 180 VAL A N 1
ATOM 1411 C CA . VAL A 1 180 ? 5.146 12.804 -8.377 1.00 97.56 180 VAL A CA 1
ATOM 1412 C C . VAL A 1 180 ? 4.121 13.748 -8.996 1.00 97.56 180 VAL A C 1
ATOM 1414 O O . VAL A 1 180 ? 2.943 13.422 -8.971 1.00 97.56 180 VAL A O 1
ATOM 1417 N N . ASP A 1 181 ? 4.572 14.858 -9.589 1.00 97.44 181 ASP A N 1
ATOM 1418 C CA . ASP A 1 181 ? 3.690 15.822 -10.266 1.00 97.44 181 ASP A CA 1
ATOM 1419 C C . ASP A 1 181 ? 2.914 15.169 -11.423 1.00 97.44 181 ASP A C 1
ATOM 1421 O O . ASP A 1 181 ? 1.715 15.380 -11.561 1.00 97.44 181 ASP A O 1
ATOM 1425 N N . GLU A 1 182 ? 3.583 14.340 -12.234 1.00 97.69 182 GLU A N 1
ATOM 1426 C CA . GLU A 1 182 ? 2.966 13.588 -13.334 1.00 97.69 182 GLU A CA 1
ATOM 1427 C C . GLU A 1 182 ? 1.881 12.628 -12.828 1.00 97.69 182 GLU A C 1
ATOM 1429 O O . GLU A 1 182 ? 0.785 12.602 -13.379 1.00 97.69 182 GLU A O 1
ATOM 1434 N N . VAL A 1 183 ? 2.167 11.847 -11.776 1.00 98.19 183 VAL A N 1
ATOM 1435 C CA . VAL A 1 183 ? 1.185 10.906 -11.209 1.00 98.19 183 VAL A CA 1
ATOM 1436 C C . VAL A 1 183 ? 0.008 11.645 -10.566 1.00 98.19 183 VAL A C 1
ATOM 1438 O O . VAL A 1 183 ? -1.130 11.199 -10.691 1.00 98.19 183 VAL A O 1
ATOM 1441 N N . GLU A 1 184 ? 0.263 12.761 -9.884 1.00 97.19 184 GLU A N 1
ATOM 1442 C CA . GLU A 1 184 ? -0.779 13.591 -9.271 1.00 97.19 184 GLU A CA 1
ATOM 1443 C C . GLU A 1 184 ? -1.705 14.213 -10.329 1.00 97.19 184 GLU A C 1
ATOM 1445 O O . GLU A 1 184 ? -2.923 14.146 -10.181 1.00 97.19 184 GLU A O 1
ATOM 1450 N N . GLU A 1 185 ? -1.155 14.735 -11.431 1.00 97.94 185 GLU A N 1
ATOM 1451 C CA . GLU A 1 185 ? -1.944 15.287 -12.541 1.00 97.94 185 GLU A CA 1
ATOM 1452 C C . GLU A 1 185 ? -2.757 14.206 -13.274 1.00 97.94 185 GLU A C 1
ATOM 1454 O O . GLU A 1 185 ? -3.929 14.428 -13.585 1.00 97.94 185 GLU A O 1
ATOM 1459 N N . GLU A 1 186 ? -2.175 13.027 -13.521 1.00 97.81 186 GLU A N 1
ATOM 1460 C CA . GLU A 1 186 ? -2.871 11.908 -14.178 1.00 97.81 186 GLU A CA 1
ATOM 1461 C C . GLU A 1 186 ? -4.059 11.399 -13.341 1.00 97.81 186 GLU A C 1
ATOM 1463 O O . GLU A 1 186 ? -5.082 10.970 -13.879 1.00 97.81 186 GLU A O 1
ATOM 1468 N N . LEU A 1 187 ? -3.939 11.464 -12.010 1.00 97.62 187 LEU A N 1
ATOM 1469 C CA . LEU A 1 187 ? -4.951 11.009 -11.054 1.00 97.62 187 LEU A CA 1
ATOM 1470 C C . LEU A 1 187 ? -5.761 12.151 -10.433 1.00 97.62 187 LEU A C 1
ATOM 1472 O O . LEU A 1 187 ? -6.430 11.941 -9.421 1.00 97.62 187 LEU A O 1
ATOM 1476 N N . LYS A 1 188 ? -5.753 13.345 -11.034 1.00 96.94 188 LYS A N 1
ATOM 1477 C CA . LYS A 1 188 ? -6.437 14.530 -10.488 1.00 96.94 188 LYS A CA 1
ATOM 1478 C C . LYS A 1 188 ? -7.935 14.345 -10.254 1.00 96.94 188 LYS A C 1
ATOM 1480 O O . LYS A 1 188 ? -8.506 14.991 -9.385 1.00 96.94 188 LYS A O 1
ATOM 1485 N N . GLU A 1 189 ? -8.588 13.464 -11.013 1.00 97.19 189 GLU A N 1
ATOM 1486 C CA . GLU A 1 189 ? -10.009 13.145 -10.819 1.00 97.19 189 GLU A CA 1
ATOM 1487 C C . GLU A 1 189 ? -10.279 12.437 -9.475 1.00 97.19 189 GLU A C 1
ATOM 1489 O O . GLU A 1 189 ? -11.399 12.471 -8.972 1.00 97.19 189 GLU A O 1
ATOM 1494 N N . TYR A 1 190 ? -9.235 11.871 -8.859 1.00 97.38 190 TYR A N 1
ATOM 1495 C CA . TYR A 1 190 ? -9.250 11.215 -7.552 1.00 97.38 190 TYR A CA 1
ATOM 1496 C C . TYR A 1 190 ? -8.597 12.069 -6.451 1.00 97.38 190 TYR A C 1
ATOM 1498 O O . TYR A 1 190 ? -8.123 11.528 -5.445 1.00 97.38 190 TYR A O 1
ATOM 1506 N N . GLU A 1 191 ? -8.540 13.396 -6.619 1.00 94.12 191 GLU A N 1
ATOM 1507 C CA . GLU A 1 191 ? -7.994 14.314 -5.612 1.00 94.12 191 GLU A CA 1
ATOM 1508 C C . GLU A 1 191 ? -8.587 14.039 -4.214 1.00 94.12 191 GLU A C 1
ATOM 1510 O O . GLU A 1 191 ? -9.775 13.760 -4.044 1.00 94.12 191 GLU A O 1
ATOM 1515 N N . GLY A 1 192 ? -7.732 14.065 -3.188 1.00 95.44 192 GLY A N 1
ATOM 1516 C CA . GLY A 1 192 ? -8.109 13.730 -1.809 1.00 95.44 192 GLY A CA 1
ATOM 1517 C C . GLY A 1 192 ? -8.124 12.229 -1.491 1.00 95.44 192 GLY A C 1
ATOM 1518 O O . GLY A 1 192 ? -8.211 11.865 -0.318 1.00 95.44 192 GLY A O 1
ATOM 1519 N N . ARG A 1 193 ? -7.978 11.355 -2.497 1.00 97.69 193 ARG A N 1
ATOM 1520 C CA . ARG A 1 193 ? -7.795 9.901 -2.324 1.00 97.69 193 ARG A CA 1
ATOM 1521 C C . ARG A 1 193 ? -6.373 9.430 -2.635 1.00 97.69 193 ARG A C 1
ATOM 1523 O O . ARG A 1 193 ? -6.091 8.243 -2.499 1.00 97.69 193 ARG A O 1
ATOM 1530 N N . ILE A 1 194 ? -5.481 10.339 -3.026 1.00 98.00 194 ILE A N 1
ATOM 1531 C CA . ILE A 1 194 ? -4.086 10.049 -3.374 1.00 98.00 194 ILE A CA 1
ATOM 1532 C C . ILE A 1 194 ? -3.139 10.700 -2.363 1.00 98.00 194 ILE A C 1
ATOM 1534 O O . ILE A 1 194 ? -3.314 11.859 -1.989 1.00 98.00 194 ILE A O 1
ATOM 1538 N N . ALA A 1 195 ? -2.117 9.962 -1.938 1.00 97.12 195 ALA A N 1
ATOM 1539 C CA . ALA A 1 195 ? -1.046 10.457 -1.081 1.00 97.12 195 ALA A CA 1
ATOM 1540 C C . ALA A 1 195 ? 0.322 9.913 -1.520 1.00 97.12 195 ALA A C 1
ATOM 1542 O O . ALA A 1 195 ? 0.414 8.883 -2.191 1.00 97.12 195 ALA A O 1
ATOM 1543 N N . PHE A 1 196 ? 1.399 10.574 -1.085 1.00 97.31 196 PHE A N 1
ATOM 1544 C CA . PHE A 1 196 ? 2.775 10.200 -1.419 1.00 97.31 196 PHE A CA 1
ATOM 1545 C C . PHE A 1 196 ? 3.661 10.121 -0.167 1.00 97.31 196 PHE A C 1
ATOM 1547 O O . PHE A 1 196 ? 3.753 11.073 0.603 1.00 97.31 196 PHE A O 1
ATOM 1554 N N . ASP A 1 197 ? 4.368 9.004 -0.006 1.00 95.38 197 ASP A N 1
ATOM 1555 C CA . ASP A 1 197 ? 5.463 8.790 0.949 1.00 95.38 197 ASP A CA 1
ATOM 1556 C C . ASP A 1 197 ? 6.735 8.422 0.170 1.00 95.38 197 ASP A C 1
ATOM 1558 O O . ASP A 1 197 ? 7.170 7.270 0.096 1.00 95.38 197 ASP A O 1
ATOM 1562 N N . CYS A 1 198 ? 7.267 9.412 -0.546 1.00 95.88 198 CYS A N 1
ATOM 1563 C CA . CYS A 1 198 ? 8.331 9.223 -1.524 1.00 95.88 198 CYS A CA 1
ATOM 1564 C C . CYS A 1 198 ? 9.572 10.037 -1.163 1.00 95.88 198 CYS A C 1
ATOM 1566 O O . CYS A 1 198 ? 9.505 11.224 -0.847 1.00 95.88 198 CYS A O 1
ATOM 1568 N N . LYS A 1 199 ? 10.740 9.413 -1.304 1.00 95.00 199 LYS A N 1
ATOM 1569 C CA . LYS A 1 199 ? 12.032 10.102 -1.265 1.00 95.00 199 LYS A CA 1
ATOM 1570 C C . LYS A 1 199 ? 12.215 10.940 -2.525 1.00 95.00 199 LYS A C 1
ATOM 1572 O O . LYS A 1 199 ? 12.505 10.381 -3.580 1.00 95.00 199 LYS A O 1
ATOM 1577 N N . ILE A 1 200 ? 12.079 12.255 -2.414 1.00 96.56 200 ILE A N 1
ATOM 1578 C CA . ILE A 1 200 ? 12.291 13.186 -3.529 1.00 96.56 200 ILE A CA 1
ATOM 1579 C C . ILE A 1 200 ? 13.767 13.582 -3.603 1.00 96.56 200 ILE A C 1
ATOM 1581 O O . ILE A 1 200 ? 14.403 13.797 -2.574 1.00 96.56 200 ILE A O 1
ATOM 1585 N N . ALA A 1 201 ? 14.319 13.635 -4.813 1.00 96.19 201 ALA A N 1
ATOM 1586 C CA . ALA A 1 201 ? 15.693 14.063 -5.048 1.00 96.19 201 ALA A CA 1
ATOM 1587 C C . ALA A 1 201 ? 15.862 15.552 -4.716 1.00 96.19 201 ALA A C 1
ATOM 1589 O O . ALA A 1 201 ? 14.975 16.355 -5.007 1.00 96.19 201 ALA A O 1
ATOM 1590 N N . GLU A 1 202 ? 17.013 15.938 -4.161 1.00 95.44 202 GLU A N 1
ATOM 1591 C CA . GLU A 1 202 ? 17.275 17.341 -3.804 1.00 95.44 202 GLU A CA 1
ATOM 1592 C C . GLU A 1 202 ? 17.441 18.213 -5.052 1.00 95.44 202 GLU A C 1
ATOM 1594 O O . GLU A 1 202 ? 17.141 19.407 -5.052 1.00 95.44 202 GLU A O 1
ATOM 1599 N N . THR A 1 203 ? 17.925 17.609 -6.140 1.00 95.81 203 THR A N 1
ATOM 1600 C CA . THR A 1 203 ? 18.134 18.285 -7.420 1.00 95.81 203 THR A CA 1
ATOM 1601 C C . THR A 1 203 ? 17.647 17.438 -8.589 1.00 95.81 203 THR A C 1
ATOM 1603 O O . THR A 1 203 ? 17.679 16.206 -8.558 1.00 95.81 203 THR A O 1
ATOM 1606 N N . ARG A 1 204 ? 17.292 18.105 -9.694 1.00 95.00 204 ARG A N 1
ATOM 1607 C CA . ARG A 1 204 ? 16.969 17.431 -10.961 1.00 95.00 204 ARG A CA 1
ATOM 1608 C C . ARG A 1 204 ? 18.103 16.534 -11.446 1.00 95.00 204 ARG A C 1
ATOM 1610 O O . ARG A 1 204 ? 17.852 15.432 -11.915 1.00 95.00 204 ARG A O 1
ATOM 1617 N N . PHE A 1 205 ? 19.353 16.985 -11.331 1.00 95.06 205 PHE A N 1
ATOM 1618 C CA . PHE A 1 205 ? 20.506 16.196 -11.767 1.00 95.06 205 PHE A CA 1
ATOM 1619 C C . PHE A 1 205 ? 20.623 14.879 -10.989 1.00 95.06 205 PHE A C 1
ATOM 1621 O O . PHE A 1 205 ? 20.803 13.822 -11.595 1.00 95.06 205 PHE A O 1
ATOM 1628 N N . GLU A 1 206 ? 20.477 14.931 -9.662 1.00 94.94 206 GLU A N 1
ATOM 1629 C CA . GLU A 1 206 ? 20.456 13.736 -8.815 1.00 94.94 206 GLU A CA 1
ATOM 1630 C C . GLU A 1 206 ? 19.312 12.798 -9.215 1.00 94.94 206 GLU A C 1
ATOM 1632 O O . GLU A 1 206 ? 19.543 11.609 -9.438 1.00 94.94 206 GLU A O 1
ATOM 1637 N N . GLY A 1 207 ? 18.103 13.335 -9.393 1.00 93.38 207 GLY A N 1
ATOM 1638 C CA . GLY A 1 207 ? 16.950 12.542 -9.804 1.00 93.38 207 GLY A CA 1
ATOM 1639 C C . GLY A 1 207 ? 17.155 11.861 -11.162 1.00 93.38 207 GLY A C 1
ATOM 1640 O O . GLY A 1 207 ? 16.956 10.654 -11.271 1.00 93.38 207 GLY A O 1
ATOM 1641 N N . TYR A 1 208 ? 17.652 12.572 -12.181 1.00 94.25 208 TYR A N 1
ATOM 1642 C CA . TYR A 1 208 ? 17.969 11.972 -13.485 1.00 94.25 208 TYR A CA 1
ATOM 1643 C C . TYR A 1 208 ? 19.022 10.868 -13.377 1.00 94.25 208 TYR A C 1
ATOM 1645 O O . TYR A 1 208 ? 18.862 9.798 -13.970 1.00 94.25 208 TYR A O 1
ATOM 1653 N N . LYS A 1 209 ? 20.088 11.094 -12.602 1.00 95.88 209 LYS A N 1
ATOM 1654 C CA . LYS A 1 209 ? 21.114 10.077 -12.341 1.00 95.88 209 LYS A CA 1
ATOM 1655 C C . LYS A 1 209 ? 20.499 8.828 -11.699 1.00 95.88 209 LYS A C 1
ATOM 1657 O O . LYS A 1 209 ? 20.828 7.713 -12.106 1.00 95.88 209 LYS A O 1
ATOM 1662 N N . ASN A 1 210 ? 19.605 9.005 -10.731 1.00 94.19 210 ASN A N 1
ATOM 1663 C CA . ASN A 1 210 ? 18.928 7.914 -10.034 1.00 94.19 210 ASN A CA 1
ATOM 1664 C C . ASN A 1 210 ? 17.974 7.136 -10.956 1.00 94.19 210 ASN A C 1
ATOM 1666 O O . ASN A 1 210 ? 17.971 5.904 -10.929 1.00 94.19 210 ASN A O 1
ATOM 1670 N N . GLU A 1 211 ? 17.238 7.820 -11.836 1.00 91.69 211 GLU A N 1
ATOM 1671 C CA . GLU A 1 211 ? 16.408 7.172 -12.863 1.00 91.69 211 GLU A CA 1
ATOM 1672 C C . GLU A 1 211 ? 17.251 6.336 -13.835 1.00 91.69 211 GLU A C 1
ATOM 1674 O O . GLU A 1 211 ? 16.910 5.191 -14.148 1.00 91.69 211 GLU A O 1
ATOM 1679 N N . VAL A 1 212 ? 18.388 6.875 -14.290 1.00 92.12 212 VAL A N 1
ATOM 1680 C CA . VAL A 1 212 ? 19.328 6.143 -15.153 1.00 92.12 212 VAL A CA 1
ATOM 1681 C C . VAL A 1 212 ? 19.890 4.918 -14.432 1.00 92.12 212 VAL A C 1
ATOM 1683 O O . VAL A 1 212 ? 19.966 3.845 -15.032 1.00 92.12 212 VAL A O 1
ATOM 1686 N N . LEU A 1 213 ? 20.231 5.037 -13.144 1.00 92.31 213 LEU A N 1
ATOM 1687 C CA . LEU A 1 213 ? 20.726 3.921 -12.339 1.00 92.31 213 LEU A CA 1
ATOM 1688 C C . LEU A 1 213 ? 19.709 2.774 -12.272 1.00 92.31 213 LEU A C 1
ATOM 1690 O O . LEU A 1 213 ? 20.070 1.624 -12.521 1.00 92.31 213 LEU A O 1
ATOM 1694 N N . ILE A 1 214 ? 18.437 3.070 -11.988 1.00 90.62 214 ILE A N 1
ATOM 1695 C CA . ILE A 1 214 ? 17.378 2.051 -11.930 1.00 90.62 214 ILE A CA 1
ATOM 1696 C C . ILE A 1 214 ? 17.177 1.377 -13.293 1.00 90.62 214 ILE A C 1
ATOM 1698 O O . ILE A 1 214 ? 17.064 0.148 -13.360 1.00 90.62 214 ILE A O 1
ATOM 1702 N N . LYS A 1 215 ? 17.191 2.143 -14.391 1.00 89.56 215 LYS A N 1
ATOM 1703 C CA . LYS A 1 215 ? 17.102 1.597 -15.758 1.00 89.56 215 LYS A CA 1
ATOM 1704 C C . LYS A 1 215 ? 18.297 0.706 -16.101 1.00 89.56 215 LYS A C 1
ATOM 1706 O O . LYS A 1 215 ? 18.115 -0.358 -16.698 1.00 89.56 215 LYS A O 1
ATOM 1711 N N . LEU A 1 216 ? 19.506 1.091 -15.690 1.00 91.25 216 LEU A N 1
ATOM 1712 C CA . LEU A 1 216 ? 20.713 0.291 -15.886 1.00 91.25 216 LEU A CA 1
ATOM 1713 C C . LEU A 1 216 ? 20.651 -1.019 -15.092 1.00 91.25 216 LEU A C 1
ATOM 1715 O O . LEU A 1 216 ? 20.898 -2.079 -15.663 1.00 91.25 216 LEU A O 1
ATOM 1719 N N . ILE A 1 217 ? 20.263 -0.972 -13.813 1.00 90.25 217 ILE A N 1
ATOM 1720 C CA . ILE A 1 217 ? 20.104 -2.170 -12.972 1.00 90.25 217 ILE A CA 1
ATOM 1721 C C . ILE A 1 217 ? 19.104 -3.140 -13.606 1.00 90.25 217 ILE A C 1
ATOM 1723 O O . ILE A 1 217 ? 19.393 -4.329 -13.740 1.00 90.25 217 ILE A O 1
ATOM 1727 N N . ASN A 1 218 ? 17.949 -2.635 -14.045 1.00 89.06 218 ASN A N 1
ATOM 1728 C CA . ASN A 1 218 ? 16.944 -3.447 -14.723 1.00 89.06 218 ASN A CA 1
ATOM 1729 C C . ASN A 1 218 ? 17.465 -4.035 -16.044 1.00 89.06 218 ASN A C 1
ATOM 1731 O O . ASN A 1 218 ? 17.212 -5.202 -16.330 1.00 89.06 218 ASN A O 1
ATOM 1735 N N . SER A 1 219 ? 18.255 -3.279 -16.809 1.00 88.62 219 SER A N 1
ATOM 1736 C CA . SER A 1 219 ? 18.879 -3.772 -18.046 1.00 88.62 219 SER A CA 1
ATOM 1737 C C . SER A 1 219 ? 19.886 -4.895 -17.775 1.00 88.62 219 SER A C 1
ATOM 1739 O O . SER A 1 219 ? 19.856 -5.928 -18.440 1.00 88.62 219 SER A O 1
ATOM 1741 N N . VAL A 1 220 ? 20.737 -4.741 -16.756 1.00 89.25 220 VAL A N 1
ATOM 1742 C CA . VAL A 1 220 ? 21.696 -5.775 -16.333 1.00 89.25 220 VAL A CA 1
ATOM 1743 C C . VAL A 1 220 ? 20.969 -7.025 -15.838 1.00 89.25 220 VAL A C 1
ATOM 1745 O O . VAL A 1 220 ? 21.325 -8.140 -16.217 1.00 89.25 220 VAL A O 1
ATOM 1748 N N . ASN A 1 221 ? 19.926 -6.862 -15.024 1.00 86.94 221 ASN A N 1
ATOM 1749 C CA . ASN A 1 221 ? 19.150 -7.993 -14.521 1.00 86.94 221 ASN A CA 1
ATOM 1750 C C . ASN A 1 221 ? 18.375 -8.706 -15.633 1.00 86.94 221 ASN A C 1
ATOM 1752 O O . ASN A 1 221 ? 18.265 -9.928 -15.586 1.00 86.94 221 ASN A O 1
ATOM 1756 N N . LYS A 1 222 ? 17.912 -7.980 -16.659 1.00 86.12 222 LYS A N 1
ATOM 1757 C CA . LYS A 1 222 ? 17.341 -8.576 -17.871 1.00 86.12 222 LYS A CA 1
ATOM 1758 C C . LYS A 1 222 ? 18.342 -9.484 -18.573 1.00 86.12 222 LYS A C 1
ATOM 1760 O O . LYS A 1 222 ? 17.995 -10.614 -18.888 1.00 86.12 222 LYS A O 1
ATOM 1765 N N . ILE A 1 223 ? 19.578 -9.021 -18.773 1.00 85.62 223 ILE A N 1
ATOM 1766 C CA . ILE A 1 223 ? 20.642 -9.820 -19.403 1.00 85.62 223 ILE A CA 1
ATOM 1767 C C . ILE A 1 223 ? 20.933 -11.074 -18.571 1.00 85.62 223 ILE A C 1
ATOM 1769 O O . ILE A 1 223 ? 20.923 -12.176 -19.109 1.00 85.62 223 ILE A O 1
ATOM 1773 N N . ARG A 1 224 ? 21.100 -10.925 -17.250 1.00 83.25 224 ARG A N 1
ATOM 1774 C CA . ARG A 1 224 ? 21.327 -12.059 -16.336 1.00 83.25 224 ARG A CA 1
ATOM 1775 C C . ARG A 1 224 ? 20.178 -13.069 -16.349 1.00 83.25 224 ARG A C 1
ATOM 1777 O O . ARG A 1 224 ? 20.416 -14.269 -16.318 1.00 83.25 224 ARG A O 1
ATOM 1784 N N . GLY A 1 225 ? 18.935 -12.592 -16.404 1.00 74.25 225 GLY A N 1
ATOM 1785 C CA . GLY A 1 225 ? 17.744 -13.442 -16.465 1.00 74.25 225 GLY A CA 1
ATOM 1786 C C . GLY A 1 225 ? 17.588 -14.213 -17.780 1.00 74.25 225 GLY A C 1
ATOM 1787 O O . GLY A 1 225 ? 16.858 -15.198 -17.807 1.00 74.25 225 GLY A O 1
ATOM 1788 N N . LEU A 1 226 ? 18.273 -13.794 -1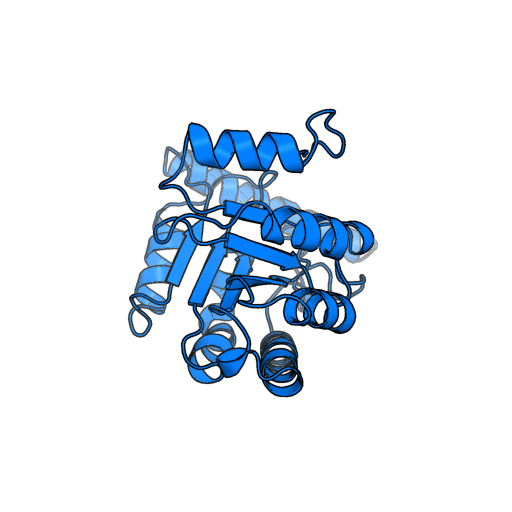8.851 1.00 69.69 226 LEU A N 1
ATOM 1789 C CA . LEU A 1 226 ? 18.293 -14.485 -20.145 1.00 69.69 226 LEU A CA 1
ATOM 1790 C C . LEU A 1 226 ? 19.339 -15.615 -20.216 1.00 69.69 226 LEU A C 1
ATOM 1792 O O . LEU A 1 226 ? 19.350 -16.346 -21.202 1.00 69.69 226 LEU A O 1
ATOM 1796 N N . GLY A 1 227 ? 20.172 -15.797 -19.182 1.00 54.41 227 GLY A N 1
ATOM 1797 C CA . GLY A 1 227 ? 21.100 -16.929 -19.079 1.00 54.41 227 GLY A CA 1
ATOM 1798 C C . GLY A 1 227 ? 22.364 -16.837 -19.944 1.00 54.41 227 GLY A C 1
ATOM 1799 O O . GLY A 1 227 ? 22.925 -17.880 -20.272 1.00 54.41 227 GLY A O 1
ATOM 1800 N N . PHE A 1 228 ? 22.793 -15.624 -20.315 1.00 44.50 228 PHE A N 1
ATOM 1801 C CA . PHE A 1 228 ? 24.100 -15.373 -20.943 1.00 44.50 228 PHE A CA 1
ATOM 1802 C C . PHE A 1 228 ? 25.234 -15.302 -19.917 1.00 44.50 228 PHE A C 1
ATOM 1804 O O . PHE A 1 228 ? 25.001 -14.745 -18.816 1.00 44.50 228 PHE A O 1
#

Secondary structure (DSSP, 8-state):
---TT----S--HHHHHHHHHHH-TTSPEEEEES-GGGHHHHHHHHHTSPPPTT--EEEEEEEEE-TTTTTS--SS-HHHHHHHHHTSSS--EEEEEEE--GGG-SSGGGS--HHHHHHHHHHHHHTTHHHHSS-EEEEEEHHHHTT-HHHHHHHHHHSTT-EEEEE--TTSPPBPHHHHHHHHHHTGGGTTSEEEE--B-SSHHHHHHHHHHHHHHHHHHHHHHTT-

Organism: NCBI:txid1714387

Nearest PDB structures (foldseek):
  7uek-assembly1_A  TM=5.294E-01  e=3.003E-02  synthetic construct
  2bod-assembly1_X  TM=5.417E-01  e=4.084E-02  Thermobifida fusca
  1gyn-assembly1_A-2  TM=3.974E-01  e=7.101E-02  Escherichia coli
  6sy7-assembly1_D  TM=3.381E-01  e=2.840E+00  Trypanosoma brucei brucei
  6sy7-assembly2_H  TM=3.496E-01  e=3.212E+00  Trypanosoma brucei brucei

Foldseek 3Di:
DDDPPDDDDPQDLLNVLVCCCVPPLQEEAEDEDQALVVLLVNLVSCVVVPRPPNYAYEDHAAQAAAALGNVHHGSHPLVSNLVSQLVDPPRTEYAYEHDYDLLQLLDPSHAGDLVVLVVVLVSCVVNVCLVRHPAYEYEAALSRCLVVVVSVVSNVVRRPRHAYEYEHDPPAFFAAVVSVVSSCVVCVVVPPRYHYHGRHDPDPVSNVVRVVVSVVSSVVVVVVVVPD

Sequence (228 aa):
MAHPPIRDSELPFSEFIKSCQSTTPRKHLKLDFKELPVVEPCLKILQNYPASDKQGVYLNADILPGPGCRGSPATCDAREFLRICLKYKPVPILSLGFNCHVARTYNFKGSYMEEDVEAMVTLCEEFELVDEAGGIVFALNLRIARYDLEVLKGLLDRVEGCQILFWTGTGEPSVLKEIVDEVEEELKEYEGRIAFDCKIAETRFEGYKNEVLIKLINSVNKIRGLGF